Protein AF-A0A7K2NQU5-F1 (afdb_monomer_lite)

Sequence (223 aa):
MTSTLVKEASPPAAPGPAPLRRPRRRRAAVALLFVLPALLLLGALVVYPVLFSVGRSFFDASGTRFVGGENYTEMFRDPATLKAVRNTAIWVVVAPTLLTGLGLILAVLVEKVRWATAFKLLLFMPMAVSFLAAGIVFRLAYDHDPDKGVLNAAVTGVHDAFAGTSSYPGARARDGQEGGLVKGADGSYRTGAGVSAGDTVALGLVGVAPDDLPSGTESAYGA

Foldseek 3Di:
DDDDDDDDDDPPDDDDDDPPPDPPVVVVVVVCVVCVVVVVCCCVVPVVVVVVVVVQQQAPPVSPHRNGCVSVVVCVVDPVSVVVVVVVVCCVPVVCVVVVVVVVVVLVVLVPDPPSVVVVCVVCVCVPPDPVNVVVVCCQCCPPPLVRNVVVVVVVVVVCVPDPDDLFPPKDFPADDVQAWHQDPVRDTDGPDDDDPPDDGDHGDIDGDPVSDDPPDDDPDDD

pLDDT: mean 81.55, std 12.78, range [40.91, 97.69]

Structure (mmCIF, N/CA/C/O backbone):
data_AF-A0A7K2NQU5-F1
#
_entry.id   AF-A0A7K2NQU5-F1
#
loop_
_atom_site.group_PDB
_atom_site.id
_atom_site.type_symbol
_atom_site.label_atom_id
_atom_site.label_alt_id
_atom_site.label_comp_id
_atom_site.label_asym_id
_atom_site.label_entity_id
_atom_site.label_seq_id
_atom_site.pdbx_PDB_ins_code
_atom_site.Cartn_x
_atom_site.Cartn_y
_atom_site.Cartn_z
_atom_site.occupancy
_atom_site.B_iso_or_equiv
_atom_site.auth_seq_id
_atom_site.auth_comp_id
_atom_site.auth_asym_id
_atom_site.auth_atom_id
_atom_site.pdbx_PDB_model_num
ATOM 1 N N . MET A 1 1 ? -16.802 -36.956 79.681 1.00 44.28 1 MET A N 1
ATOM 2 C CA . MET A 1 1 ? -17.952 -36.076 79.386 1.00 44.28 1 MET A CA 1
ATOM 3 C C . MET A 1 1 ? -17.615 -35.307 78.120 1.00 44.28 1 MET A C 1
ATOM 5 O O . MET A 1 1 ? -16.845 -34.361 78.184 1.00 44.28 1 MET A O 1
ATOM 9 N N . THR A 1 2 ? -18.083 -35.784 76.967 1.00 40.91 2 THR A N 1
ATOM 10 C CA . THR A 1 2 ? -17.716 -35.244 75.649 1.00 40.91 2 THR A CA 1
ATOM 11 C C . THR A 1 2 ? -18.945 -34.548 75.080 1.00 40.91 2 THR A C 1
ATOM 13 O O . THR A 1 2 ? -19.922 -35.205 74.738 1.00 40.91 2 THR A O 1
ATOM 16 N N . SER A 1 3 ? -18.920 -33.215 75.077 1.00 48.81 3 SER A N 1
ATOM 17 C CA . SER A 1 3 ? -20.000 -32.367 74.572 1.00 48.81 3 SER A CA 1
ATOM 18 C C . SER A 1 3 ? -19.979 -32.370 73.044 1.00 48.81 3 SER A C 1
ATOM 20 O O . SER A 1 3 ? -19.070 -31.820 72.422 1.00 48.81 3 SER A O 1
ATOM 22 N N . THR A 1 4 ? -20.953 -33.032 72.429 1.00 54.75 4 THR A N 1
ATOM 23 C CA . THR A 1 4 ? -21.222 -32.940 70.993 1.00 54.75 4 THR A CA 1
ATOM 24 C C . THR A 1 4 ? -21.996 -31.655 70.720 1.00 54.75 4 THR A C 1
ATOM 26 O O . THR A 1 4 ? -23.195 -31.581 70.985 1.00 54.75 4 THR A O 1
ATOM 29 N N . LEU A 1 5 ? -21.316 -30.638 70.188 1.00 59.06 5 LEU A N 1
ATOM 30 C CA . LEU A 1 5 ? -21.963 -29.445 69.646 1.00 59.06 5 LEU A CA 1
ATOM 31 C C . LEU A 1 5 ? -22.715 -29.821 68.364 1.00 59.06 5 LEU A C 1
ATOM 33 O O . LEU A 1 5 ? -22.115 -30.123 67.331 1.00 59.06 5 LEU A O 1
ATOM 37 N N . VAL A 1 6 ? -24.043 -29.809 68.451 1.00 60.00 6 VAL A N 1
ATOM 38 C CA . VAL A 1 6 ? -24.944 -29.890 67.303 1.00 60.00 6 VAL A CA 1
ATOM 39 C C . VAL A 1 6 ? -24.764 -28.616 66.481 1.00 60.00 6 VAL A C 1
ATOM 41 O O . VAL A 1 6 ? -25.051 -27.512 66.936 1.00 60.00 6 VAL A O 1
ATOM 44 N N . LYS A 1 7 ? -24.247 -28.774 65.263 1.00 60.56 7 LYS A N 1
ATOM 45 C CA . LYS A 1 7 ? -24.176 -27.721 64.251 1.00 60.56 7 LYS A CA 1
ATOM 46 C C . LYS A 1 7 ? -25.591 -27.471 63.734 1.00 60.56 7 LYS A C 1
ATOM 48 O O . LYS A 1 7 ? -26.065 -28.204 62.869 1.00 60.56 7 LYS A O 1
ATOM 53 N N . GLU A 1 8 ? -26.265 -26.468 64.288 1.00 62.41 8 GLU A N 1
ATOM 54 C CA . GLU A 1 8 ? -27.536 -25.978 63.757 1.00 62.41 8 GLU A CA 1
ATOM 55 C C . GLU A 1 8 ? -27.354 -25.560 62.293 1.00 62.41 8 GLU A C 1
ATOM 57 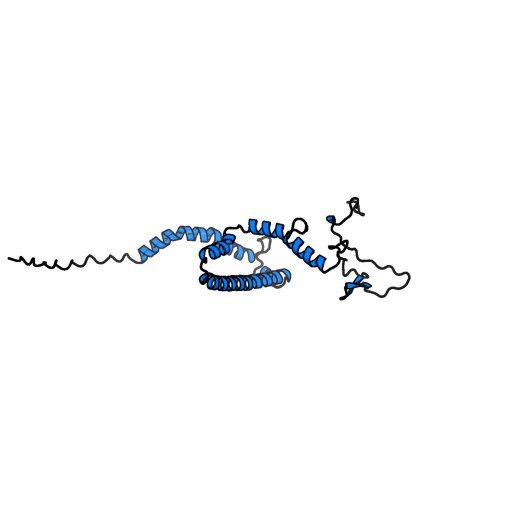O O . GLU A 1 8 ? -26.501 -24.736 61.948 1.00 62.41 8 GLU A O 1
ATOM 62 N N . ALA A 1 9 ? -28.134 -26.181 61.412 1.00 63.47 9 ALA A N 1
ATOM 63 C CA . ALA A 1 9 ? -28.203 -25.808 60.013 1.00 63.47 9 ALA A CA 1
ATOM 64 C C . ALA A 1 9 ? -28.903 -24.448 59.906 1.00 63.47 9 ALA A C 1
ATOM 66 O O . ALA A 1 9 ? -30.070 -24.310 60.272 1.00 63.47 9 ALA A O 1
ATOM 67 N N . SER A 1 10 ? -28.186 -23.439 59.412 1.00 67.00 10 SER A N 1
ATOM 68 C CA . SER A 1 10 ? -28.768 -22.131 59.120 1.00 67.00 10 SER A CA 1
ATOM 69 C C . SER A 1 10 ? -29.922 -22.272 58.113 1.00 67.00 10 SER A C 1
ATOM 71 O O . SER A 1 10 ? -29.801 -23.053 57.163 1.00 67.00 10 SER A O 1
ATOM 73 N N . PRO A 1 11 ? -31.034 -21.534 58.287 1.00 69.12 11 PRO A N 1
ATOM 74 C CA . PRO A 1 11 ? -32.170 -21.601 57.376 1.00 69.12 11 PRO A CA 1
ATOM 75 C C . PRO A 1 11 ? -31.761 -21.182 55.952 1.00 69.12 11 PRO A C 1
ATOM 77 O O . PRO A 1 11 ? -30.880 -20.330 55.793 1.00 69.12 11 PRO A O 1
ATOM 80 N N . PRO A 1 12 ? -32.378 -21.763 54.906 1.00 68.19 12 PRO A N 1
ATOM 81 C CA . PRO A 1 12 ? -32.061 -21.427 53.524 1.00 68.19 12 PRO A CA 1
ATOM 82 C C . PRO A 1 12 ? -32.304 -19.935 53.288 1.00 68.19 12 PRO A C 1
ATOM 84 O O . PRO A 1 12 ? -33.392 -19.418 53.549 1.00 68.19 12 PRO A O 1
ATOM 87 N N . ALA A 1 13 ? -31.268 -19.240 52.815 1.00 70.88 13 ALA A N 1
ATOM 88 C CA . ALA A 1 13 ? -31.343 -17.830 52.467 1.00 70.88 13 ALA A CA 1
ATOM 89 C C . ALA A 1 13 ? -32.500 -17.599 51.483 1.00 70.88 13 ALA A C 1
ATOM 91 O O . ALA A 1 13 ? -32.593 -18.271 50.453 1.00 70.88 13 ALA A O 1
ATOM 92 N N . ALA A 1 14 ? -33.385 -16.657 51.818 1.00 71.62 14 ALA A N 1
ATOM 93 C CA . ALA A 1 14 ? -34.500 -16.280 50.963 1.00 71.62 14 ALA A CA 1
ATOM 94 C C . ALA A 1 14 ? -33.986 -15.888 49.562 1.00 71.62 14 ALA A C 1
ATOM 96 O O . ALA A 1 14 ? -32.950 -15.220 49.460 1.00 71.62 14 ALA A O 1
ATOM 97 N N . PRO A 1 15 ? -34.679 -16.281 48.478 1.00 70.19 15 PRO A N 1
ATOM 98 C CA . PRO A 1 15 ? -34.265 -15.930 47.128 1.00 70.19 15 PRO A CA 1
ATOM 99 C C . PRO A 1 15 ? -34.218 -14.404 46.994 1.00 70.19 15 PRO A C 1
ATOM 101 O O . PRO A 1 15 ? -35.227 -13.719 47.165 1.00 70.19 15 PRO A O 1
ATOM 104 N N . GLY A 1 16 ? -33.025 -13.870 46.720 1.00 76.94 16 GLY A N 1
ATOM 105 C CA . GLY A 1 16 ? -32.829 -12.441 46.495 1.00 76.94 16 GLY A CA 1
ATOM 106 C C . GLY A 1 16 ? -33.688 -11.936 45.325 1.00 76.94 16 GLY A C 1
ATOM 107 O O . GLY A 1 16 ? -34.009 -12.710 44.417 1.00 76.94 16 GLY A O 1
ATOM 108 N N . PRO A 1 17 ? -34.077 -10.648 45.320 1.00 71.12 17 PRO A N 1
ATOM 109 C CA . PRO A 1 17 ? -34.940 -10.096 44.283 1.00 71.12 17 PRO A CA 1
ATOM 110 C C . PRO A 1 17 ? -34.323 -10.304 42.895 1.00 71.12 17 PRO A C 1
ATOM 112 O O . PRO A 1 17 ? -33.169 -9.947 42.647 1.00 71.12 17 PRO A O 1
ATOM 115 N N . ALA A 1 18 ? -35.102 -10.895 41.985 1.00 69.62 18 ALA A N 1
ATOM 116 C CA . ALA A 1 18 ? -34.676 -11.155 40.616 1.00 69.62 18 ALA A CA 1
ATOM 117 C C . ALA A 1 18 ? -34.225 -9.845 39.932 1.00 69.62 18 ALA A C 1
ATOM 119 O O . ALA A 1 18 ? -34.902 -8.820 40.063 1.00 69.62 18 ALA A O 1
ATOM 120 N N . PRO A 1 19 ? -33.106 -9.842 39.182 1.00 68.62 19 PRO A N 1
ATOM 121 C CA . PRO A 1 19 ? -32.580 -8.625 38.582 1.00 68.62 19 PRO A CA 1
ATOM 122 C C . PRO A 1 19 ? -33.599 -8.036 37.603 1.00 68.62 19 PRO A C 1
ATOM 124 O O . PRO A 1 19 ? -33.969 -8.665 36.608 1.00 68.62 19 PRO A O 1
ATOM 127 N N . LEU A 1 20 ? -34.034 -6.802 37.874 1.00 69.88 20 LEU A N 1
ATOM 128 C CA . LEU A 1 20 ? -34.955 -6.054 37.022 1.00 69.88 20 LEU A CA 1
ATOM 129 C C . LEU A 1 20 ? -34.375 -5.957 35.602 1.00 69.88 20 LEU A C 1
ATOM 131 O O . LEU A 1 20 ? -33.401 -5.241 35.337 1.00 69.88 20 LEU A O 1
ATOM 135 N N . ARG A 1 21 ? -34.976 -6.698 34.665 1.00 66.56 21 ARG A N 1
ATOM 136 C CA . ARG A 1 21 ? -34.642 -6.658 33.238 1.00 66.56 21 ARG A CA 1
ATOM 137 C C . ARG A 1 21 ? -34.929 -5.256 32.700 1.00 66.56 21 ARG A C 1
ATOM 139 O O . ARG A 1 21 ? -36.050 -4.944 32.315 1.00 66.56 21 ARG A O 1
ATOM 146 N N . ARG A 1 22 ? -33.904 -4.395 32.662 1.00 65.25 22 ARG A N 1
ATOM 147 C CA . ARG A 1 22 ? -33.992 -3.079 32.002 1.00 65.25 22 ARG A CA 1
ATOM 148 C C . ARG A 1 22 ? -34.504 -3.264 30.563 1.00 65.25 22 ARG A C 1
ATOM 150 O O . ARG A 1 22 ? -33.990 -4.144 29.866 1.00 65.25 22 ARG A O 1
ATOM 157 N N . PRO A 1 23 ? -35.455 -2.436 30.093 1.00 73.56 23 PRO A N 1
ATOM 158 C CA . PRO A 1 23 ? -36.044 -2.596 28.771 1.00 73.56 23 PRO A CA 1
ATOM 159 C C . PRO A 1 23 ? -34.955 -2.514 27.698 1.00 73.56 23 PRO A C 1
ATOM 161 O O . PRO A 1 23 ? -34.127 -1.600 27.693 1.00 73.56 23 PRO A O 1
ATOM 164 N N . ARG A 1 24 ? -34.955 -3.490 26.784 1.00 75.56 24 ARG A N 1
ATOM 165 C CA . ARG A 1 24 ? -33.933 -3.702 25.739 1.00 75.56 24 ARG A CA 1
ATOM 166 C C . ARG A 1 24 ? -33.672 -2.434 24.901 1.00 75.56 24 ARG A C 1
ATOM 168 O O . ARG A 1 24 ? -32.529 -2.167 24.543 1.00 75.56 24 ARG A O 1
ATOM 175 N N . ARG A 1 25 ? -34.700 -1.591 24.710 1.00 77.69 25 ARG A N 1
ATOM 176 C CA . ARG A 1 25 ? -34.621 -0.269 24.054 1.00 77.69 25 ARG A CA 1
ATOM 177 C C . ARG A 1 25 ? -33.724 0.741 24.779 1.00 77.69 25 ARG A C 1
ATOM 179 O O . ARG A 1 25 ? -32.967 1.441 24.120 1.00 77.69 25 ARG A O 1
ATOM 186 N N . ARG A 1 26 ? -33.747 0.796 26.117 1.00 80.44 26 ARG A N 1
ATOM 187 C CA . ARG A 1 26 ? -32.909 1.734 26.889 1.00 80.44 26 ARG A CA 1
ATOM 188 C C . ARG A 1 26 ? -31.430 1.354 26.816 1.00 80.44 26 ARG A C 1
ATOM 190 O O . ARG A 1 26 ? -30.580 2.231 26.776 1.00 80.44 26 ARG A O 1
ATOM 197 N N . ARG A 1 27 ? -31.120 0.052 26.754 1.00 82.62 27 ARG A N 1
ATOM 198 C CA . ARG A 1 27 ? -29.744 -0.430 26.533 1.00 82.62 27 ARG A CA 1
ATOM 199 C C . ARG A 1 27 ? -29.241 -0.085 25.129 1.00 82.62 27 ARG A C 1
ATOM 201 O O . ARG A 1 27 ? -28.121 0.389 25.009 1.00 82.62 27 ARG A O 1
ATOM 208 N N . ALA A 1 28 ? -30.074 -0.265 24.102 1.00 84.75 28 ALA A N 1
ATOM 209 C CA . ALA A 1 28 ? -29.725 0.092 22.726 1.00 84.75 28 ALA A CA 1
ATOM 210 C C . ALA A 1 28 ? -29.519 1.606 22.544 1.00 84.75 28 ALA A C 1
ATOM 212 O O . ALA A 1 28 ? -28.546 2.008 21.922 1.00 84.75 28 ALA A O 1
ATOM 213 N N . ALA A 1 29 ? -30.377 2.442 23.136 1.00 88.50 29 ALA A N 1
ATOM 214 C CA . ALA A 1 29 ? -30.240 3.899 23.069 1.00 88.50 29 ALA A CA 1
ATOM 215 C C . ALA A 1 29 ? -28.956 4.402 23.749 1.00 88.50 29 ALA A C 1
ATOM 217 O O . ALA A 1 29 ? -28.269 5.259 23.205 1.00 88.50 29 ALA A O 1
ATOM 218 N N . VAL A 1 30 ? -28.599 3.838 24.910 1.00 89.38 30 VAL A N 1
ATOM 219 C CA . VAL A 1 30 ? -27.333 4.166 25.582 1.00 89.38 30 VAL A CA 1
ATOM 220 C C . VAL A 1 30 ? -26.143 3.691 24.746 1.00 89.38 30 VAL A C 1
ATOM 222 O O . VAL A 1 30 ? -25.239 4.477 24.509 1.00 89.38 30 VAL A O 1
ATOM 225 N N . ALA A 1 31 ? -26.155 2.458 24.230 1.00 89.50 31 ALA A N 1
ATOM 226 C CA . ALA A 1 31 ? -25.086 1.971 23.354 1.00 89.50 31 ALA A CA 1
ATOM 227 C C . ALA A 1 31 ? -24.917 2.853 22.105 1.00 89.50 31 ALA A C 1
ATOM 229 O O . ALA A 1 31 ? -23.795 3.204 21.750 1.00 89.50 31 ALA A O 1
ATOM 230 N N . LEU A 1 32 ? -26.026 3.269 21.485 1.00 90.81 32 LEU A N 1
ATOM 231 C CA . LEU A 1 32 ? -25.996 4.166 20.337 1.00 90.81 32 LEU A CA 1
ATOM 232 C C . LEU A 1 32 ? -25.400 5.524 20.708 1.00 90.81 32 LEU A C 1
ATOM 234 O O . LEU A 1 32 ? -24.569 6.011 19.962 1.00 90.81 32 LEU A O 1
ATOM 238 N N . LEU A 1 33 ? -25.745 6.100 21.864 1.00 94.94 33 LEU A N 1
ATOM 239 C CA . LEU A 1 33 ? -25.182 7.374 22.324 1.00 94.94 33 LEU A CA 1
ATOM 240 C C . LEU A 1 33 ? -23.653 7.318 22.493 1.00 94.94 33 LEU A C 1
ATOM 242 O O . LEU A 1 33 ? -22.972 8.281 22.160 1.00 94.94 33 LEU A O 1
ATOM 246 N N . PHE A 1 34 ? -23.111 6.192 22.968 1.00 94.12 34 PHE A N 1
ATOM 247 C CA . PHE A 1 34 ? -21.661 5.995 23.103 1.00 94.12 34 PHE A CA 1
ATOM 248 C C . PHE A 1 34 ? -20.956 5.754 21.759 1.00 94.12 34 PHE A C 1
ATOM 250 O O . PHE A 1 34 ? -19.806 6.147 21.593 1.00 94.12 34 PHE A O 1
ATOM 257 N N . VAL A 1 35 ? -21.632 5.121 20.797 1.00 95.69 35 VAL A N 1
ATOM 258 C CA . VAL A 1 35 ? -21.080 4.831 19.462 1.00 95.69 35 VAL A CA 1
ATOM 259 C C . VAL A 1 35 ? -21.278 6.005 18.490 1.00 95.69 35 VAL A C 1
ATOM 261 O O . VAL A 1 35 ? -20.528 6.144 17.524 1.00 95.69 35 VAL A O 1
ATOM 264 N N . LEU A 1 36 ? -22.245 6.889 18.757 1.00 96.00 36 LEU A N 1
ATOM 265 C CA . LEU A 1 36 ? -22.615 8.013 17.897 1.00 96.00 36 LEU A CA 1
ATOM 266 C C . LEU A 1 36 ? -21.425 8.919 17.535 1.00 96.00 36 LEU A C 1
ATOM 268 O O . LEU A 1 36 ? -21.280 9.195 16.348 1.00 96.00 36 LEU A O 1
ATOM 272 N N . PRO A 1 37 ? -20.535 9.345 18.460 1.00 95.69 37 PRO A N 1
ATOM 273 C CA . PRO A 1 37 ? -19.404 10.204 18.101 1.00 95.69 37 PRO A CA 1
ATOM 274 C C . PRO A 1 37 ? -18.443 9.524 17.120 1.00 95.69 37 PRO A C 1
ATOM 276 O O . PRO A 1 37 ? -17.983 10.150 16.169 1.00 95.69 37 PRO A O 1
ATOM 279 N N . ALA A 1 38 ? -18.190 8.225 17.306 1.00 96.19 38 ALA A N 1
ATOM 280 C CA . ALA A 1 38 ? -17.353 7.446 16.399 1.00 96.19 38 ALA A CA 1
ATOM 281 C C . ALA A 1 38 ? -18.006 7.297 15.016 1.00 96.19 38 ALA A C 1
ATOM 283 O O . ALA A 1 38 ? -17.328 7.448 14.003 1.00 96.19 38 ALA A O 1
ATOM 284 N N . LEU A 1 39 ? -19.323 7.062 14.959 1.00 96.44 39 LEU A N 1
ATOM 285 C CA . LEU A 1 39 ? -20.064 6.993 13.694 1.00 96.44 39 LEU A CA 1
ATOM 286 C C . LEU A 1 39 ? -20.133 8.337 12.977 1.00 96.44 39 LEU A C 1
ATOM 288 O O . LEU A 1 39 ? -20.049 8.363 11.754 1.00 96.44 39 LEU A O 1
ATOM 292 N N . LEU A 1 40 ? -20.268 9.443 13.709 1.00 97.44 40 LEU A N 1
ATOM 293 C CA . LEU A 1 40 ? -20.241 10.783 13.129 1.00 97.44 40 LEU A CA 1
ATOM 294 C C . LEU A 1 40 ? -18.872 11.082 12.519 1.00 97.44 40 LEU A C 1
ATOM 296 O O . LEU A 1 40 ? -18.808 11.537 11.381 1.00 97.44 40 LEU A O 1
ATOM 300 N N . LEU A 1 41 ? -17.785 10.766 13.231 1.00 97.44 41 LEU A N 1
ATOM 301 C CA . LEU A 1 41 ? -16.428 10.925 12.706 1.00 97.44 41 LEU A CA 1
ATOM 302 C C . LEU A 1 41 ? -16.177 10.022 11.495 1.00 97.44 41 LEU A C 1
ATOM 304 O O . LEU A 1 41 ? -15.694 10.507 10.478 1.00 97.44 41 LEU A O 1
ATOM 308 N N . LEU A 1 42 ? -16.553 8.742 11.556 1.00 97.38 42 LEU A N 1
ATOM 309 C CA . LEU A 1 42 ? -16.450 7.818 10.420 1.00 97.38 42 LEU A CA 1
ATOM 310 C C . LEU A 1 42 ? -17.279 8.308 9.222 1.00 97.38 42 LEU A C 1
ATOM 312 O O . LEU A 1 42 ? -16.817 8.289 8.082 1.00 97.38 42 LEU A O 1
ATOM 316 N N . GLY A 1 43 ? -18.498 8.775 9.488 1.00 97.12 43 GLY A N 1
ATOM 317 C CA . GLY A 1 43 ? -19.402 9.336 8.496 1.00 97.12 43 GLY A CA 1
ATOM 318 C C . GLY A 1 43 ? -18.799 10.551 7.797 1.00 97.12 43 GLY A C 1
ATOM 319 O O . GLY A 1 43 ? -18.766 10.598 6.573 1.00 97.12 43 GLY A O 1
ATOM 320 N N . ALA A 1 44 ? -18.273 11.506 8.563 1.00 97.12 44 ALA A N 1
ATOM 321 C CA . ALA A 1 44 ? -17.722 12.750 8.036 1.00 97.12 44 ALA A CA 1
ATOM 322 C C . ALA A 1 44 ? -16.346 12.577 7.367 1.00 97.12 44 ALA A C 1
ATOM 324 O O . ALA A 1 44 ? -16.085 13.203 6.344 1.00 97.12 44 ALA A O 1
ATOM 325 N N . LEU A 1 45 ? -15.466 11.739 7.923 1.00 97.25 45 LEU A N 1
ATOM 326 C CA . LEU A 1 45 ? -14.071 11.617 7.476 1.00 97.25 45 LEU A CA 1
ATOM 327 C C . LEU A 1 45 ? -13.842 10.501 6.455 1.00 97.25 45 LEU A C 1
ATOM 329 O O . LEU A 1 45 ? -12.851 10.549 5.734 1.00 97.25 45 LEU A O 1
ATOM 333 N N . VAL A 1 46 ? -14.719 9.496 6.391 1.00 97.06 46 VAL A N 1
ATOM 334 C CA . VAL A 1 46 ? -14.556 8.347 5.484 1.00 97.06 46 VAL A CA 1
ATOM 335 C C . VAL A 1 46 ? -15.730 8.241 4.525 1.00 97.06 46 VAL A C 1
ATOM 337 O O . VAL A 1 46 ? -15.541 8.276 3.313 1.00 97.06 46 VAL A O 1
ATOM 340 N N . VAL A 1 47 ? -16.956 8.144 5.041 1.00 97.44 47 VAL A N 1
ATOM 341 C CA . VAL A 1 47 ? -18.125 7.881 4.187 1.00 97.44 47 VAL A CA 1
ATOM 342 C C . VAL A 1 47 ? -18.423 9.073 3.278 1.00 97.44 47 VAL A C 1
ATOM 344 O O . VAL A 1 47 ? -18.610 8.890 2.079 1.00 97.44 47 VAL A O 1
ATOM 347 N N . TYR A 1 48 ? -18.414 10.293 3.816 1.00 97.62 48 TYR A N 1
ATOM 348 C CA . TYR A 1 48 ? -18.650 11.515 3.051 1.00 97.62 48 TYR A CA 1
ATOM 349 C C . TYR A 1 48 ? -17.666 11.693 1.882 1.00 97.62 48 TYR A C 1
ATOM 351 O O . TYR A 1 48 ? -18.148 11.804 0.755 1.00 97.62 48 TYR A O 1
ATOM 359 N N . PRO A 1 49 ? -16.326 11.671 2.064 1.00 97.50 49 PRO A N 1
ATOM 360 C CA . PRO A 1 49 ? -15.409 11.838 0.937 1.00 97.50 49 PRO A CA 1
ATOM 361 C C . PRO A 1 49 ? -15.492 10.692 -0.076 1.00 97.50 49 PRO A C 1
ATOM 363 O O . PRO A 1 49 ? -15.310 10.939 -1.267 1.00 97.50 49 PRO A O 1
ATOM 366 N N . VAL A 1 50 ? -15.817 9.465 0.347 1.00 97.69 50 VAL A N 1
ATOM 367 C CA . VAL A 1 50 ? -16.056 8.345 -0.579 1.00 97.69 50 VAL A CA 1
ATOM 368 C C . VAL A 1 50 ? -17.288 8.611 -1.438 1.00 97.69 50 VAL A C 1
ATOM 370 O O . VAL A 1 50 ? -17.197 8.557 -2.661 1.00 97.69 50 VAL A O 1
ATOM 373 N N . LEU A 1 51 ? -18.425 8.950 -0.825 1.00 96.94 51 LEU A N 1
ATOM 374 C CA . LEU A 1 51 ? -19.656 9.256 -1.556 1.00 96.94 51 LEU A CA 1
ATOM 375 C C . LEU A 1 51 ? -19.487 10.481 -2.458 1.00 96.94 51 LEU A C 1
ATOM 377 O O . LEU A 1 51 ? -19.948 10.471 -3.596 1.00 96.94 51 LEU A O 1
ATOM 381 N N . PHE A 1 52 ? -18.782 11.506 -1.980 1.00 95.44 52 PHE A N 1
ATOM 382 C CA . PHE A 1 52 ? -18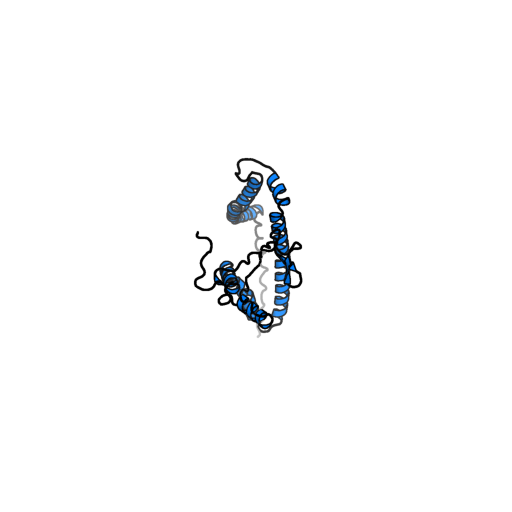.443 12.680 -2.773 1.00 95.44 52 PHE A CA 1
ATOM 383 C C . PHE A 1 52 ? -17.564 12.318 -3.976 1.00 95.44 52 PHE A C 1
ATOM 385 O O . PHE A 1 52 ? -17.837 12.773 -5.082 1.00 95.44 52 PHE A O 1
ATOM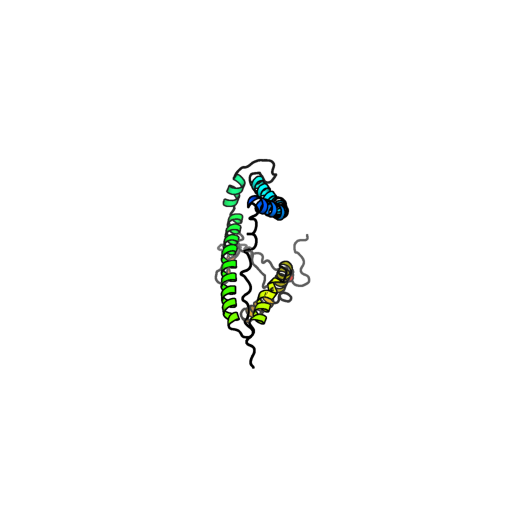 392 N N . SER A 1 53 ? -16.554 11.462 -3.791 1.00 95.12 53 SER A N 1
ATOM 393 C CA . SER A 1 53 ? -15.673 11.004 -4.874 1.00 9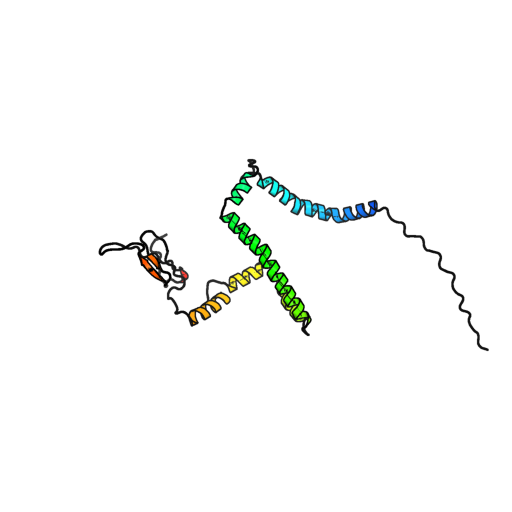5.12 53 SER A CA 1
ATOM 394 C C . SER A 1 53 ? -16.423 10.158 -5.904 1.00 95.12 53 SER A C 1
ATOM 396 O O . SER A 1 53 ? -16.227 10.346 -7.101 1.00 95.12 53 SER A O 1
ATOM 398 N N . VAL A 1 54 ? -17.325 9.279 -5.453 1.00 94.69 54 VAL A N 1
ATOM 399 C CA . VAL A 1 54 ? -18.218 8.505 -6.332 1.00 94.69 54 VAL A CA 1
ATOM 400 C C . VAL A 1 54 ? -19.186 9.425 -7.071 1.00 94.69 54 VAL A C 1
ATOM 402 O O . VAL A 1 54 ? -19.425 9.233 -8.250 1.00 94.69 54 VAL A O 1
ATOM 405 N N . GLY A 1 55 ? -19.722 10.462 -6.425 1.00 93.69 55 GLY A N 1
ATOM 406 C CA . GLY A 1 55 ? -20.519 11.476 -7.115 1.00 93.69 55 GLY A CA 1
ATOM 407 C C . GLY A 1 55 ? -19.697 12.221 -8.171 1.00 93.69 55 GLY A C 1
ATOM 408 O O . GLY A 1 55 ? -20.138 12.369 -9.308 1.00 93.69 55 GLY A O 1
ATOM 409 N N . ARG A 1 56 ? -18.473 12.642 -7.820 1.00 93.88 56 ARG A N 1
ATOM 410 C CA . ARG A 1 56 ? -17.552 13.371 -8.704 1.00 93.88 56 ARG A CA 1
ATOM 411 C C . ARG A 1 56 ? -17.064 12.558 -9.893 1.00 93.88 56 ARG A C 1
ATOM 413 O O . ARG A 1 56 ? -16.778 13.182 -10.911 1.00 93.88 56 ARG A O 1
ATOM 420 N N . SER A 1 57 ? -16.983 11.230 -9.797 1.00 93.19 57 SER A N 1
ATOM 421 C CA . SER A 1 57 ? -16.528 10.371 -10.899 1.00 93.19 57 SER A CA 1
ATOM 422 C C . SER A 1 57 ? -17.503 10.322 -12.078 1.00 93.19 57 SER A C 1
ATOM 424 O O . SER A 1 57 ? -17.091 9.950 -13.174 1.00 93.19 57 SER A O 1
ATOM 426 N N . PHE A 1 58 ? -18.762 10.735 -11.893 1.00 95.12 58 PHE A N 1
ATOM 427 C CA . PHE A 1 58 ? -19.733 10.891 -12.984 1.00 95.12 58 PHE A CA 1
ATOM 428 C C . PHE A 1 58 ? -19.648 12.248 -13.697 1.00 95.12 58 PHE A C 1
ATOM 430 O O . PHE A 1 58 ? -20.400 12.504 -14.640 1.00 95.12 58 PHE A O 1
ATOM 437 N N . PHE A 1 59 ? -18.767 13.139 -13.245 1.00 94.38 59 PHE A N 1
ATOM 438 C CA . PHE A 1 59 ? -18.514 14.430 -13.875 1.00 94.38 59 PHE A CA 1
ATOM 439 C C . PHE A 1 59 ? -17.175 14.413 -14.610 1.00 94.38 59 PHE A C 1
ATOM 441 O O . PHE A 1 59 ? -16.318 13.565 -14.366 1.00 94.38 59 PHE A O 1
ATOM 448 N N . ASP A 1 60 ? -16.993 15.355 -15.525 1.00 91.75 60 ASP A N 1
ATOM 449 C CA . ASP A 1 60 ? -15.729 15.565 -16.215 1.00 91.75 60 ASP A CA 1
ATOM 450 C C . ASP A 1 60 ? -14.594 15.974 -15.248 1.00 91.75 60 ASP A C 1
ATOM 452 O O . ASP A 1 60 ? -14.799 16.222 -14.050 1.00 91.75 60 ASP A O 1
ATOM 456 N N . ALA A 1 61 ? -13.370 16.066 -15.778 1.00 88.06 61 ALA A N 1
ATOM 457 C CA . ALA A 1 61 ? -12.192 16.459 -15.001 1.00 88.06 61 ALA A CA 1
ATOM 458 C C . ALA A 1 61 ? -12.395 17.806 -14.280 1.00 88.06 61 ALA A C 1
ATOM 460 O O . ALA A 1 61 ? -12.015 17.948 -13.116 1.00 88.06 61 ALA A O 1
ATOM 461 N N . SER A 1 62 ? -13.076 18.760 -14.932 1.00 89.19 62 SER A N 1
ATOM 462 C CA . SER A 1 62 ? -13.395 20.069 -14.351 1.00 89.19 62 SER A CA 1
ATOM 463 C C . SER A 1 62 ? -14.471 20.012 -13.255 1.00 89.19 62 SER A C 1
ATOM 465 O O . SER A 1 62 ? -14.523 20.888 -12.396 1.00 89.19 62 SER A O 1
ATOM 467 N N . GLY A 1 63 ? -15.305 18.969 -13.238 1.00 86.88 63 GLY A N 1
ATOM 468 C CA . GLY A 1 63 ? -16.421 18.813 -12.306 1.00 86.88 63 GLY A CA 1
ATOM 469 C C . GLY A 1 63 ? -17.649 19.647 -12.635 1.00 86.88 63 GLY A C 1
ATOM 470 O O . GLY A 1 63 ? -18.534 19.766 -11.793 1.00 86.88 63 GLY A O 1
ATOM 471 N N . THR A 1 64 ? -17.710 20.218 -13.836 1.00 89.25 64 THR A N 1
ATOM 472 C CA . THR A 1 64 ? -18.794 21.116 -14.253 1.00 89.25 64 THR A CA 1
ATOM 473 C C . THR A 1 64 ? -19.802 20.415 -15.154 1.00 89.25 64 THR A C 1
ATOM 475 O O . THR A 1 64 ? -20.988 20.745 -15.119 1.00 89.25 64 THR A O 1
ATOM 478 N N . ARG A 1 65 ? -19.364 19.409 -15.924 1.00 90.94 65 ARG A N 1
ATOM 479 C CA . ARG A 1 65 ? -20.222 18.668 -16.853 1.00 90.94 65 ARG A CA 1
ATOM 480 C C . ARG A 1 65 ? -20.469 17.259 -16.342 1.00 90.94 65 ARG A C 1
ATOM 482 O O . ARG A 1 65 ? -19.525 16.514 -16.102 1.00 90.94 65 ARG A O 1
ATOM 489 N N . PHE A 1 66 ? -21.736 16.867 -16.227 1.00 93.62 66 PHE A N 1
ATOM 490 C CA . PHE A 1 66 ? -22.101 15.476 -15.971 1.00 93.62 66 PHE A CA 1
ATOM 491 C C . PHE A 1 66 ? -21.858 14.644 -17.239 1.00 93.62 66 PHE A C 1
ATOM 493 O O . PHE A 1 66 ? -22.457 14.913 -18.279 1.00 93.62 66 PHE A O 1
ATOM 500 N N . VAL A 1 67 ? -20.965 13.658 -17.157 1.00 93.44 67 VAL A N 1
ATOM 501 C CA . VAL A 1 67 ? -20.588 12.750 -18.260 1.00 93.44 67 VAL A CA 1
ATOM 502 C C . VAL A 1 67 ? -21.107 11.325 -18.041 1.00 93.44 67 VAL A C 1
ATOM 504 O O . VAL A 1 67 ? -20.872 10.429 -18.850 1.00 93.44 67 VAL A O 1
ATOM 507 N N . GLY A 1 68 ? -21.830 11.091 -16.943 1.00 92.25 68 GLY A N 1
ATOM 508 C CA . GLY A 1 68 ? -22.355 9.775 -16.603 1.00 92.25 68 GLY A CA 1
ATOM 509 C C . GLY A 1 68 ? -21.229 8.745 -16.487 1.00 92.25 68 GLY A C 1
ATOM 510 O O . GLY A 1 68 ? -20.286 8.928 -15.725 1.00 92.25 68 GLY A O 1
ATOM 511 N N . GLY A 1 69 ? -21.336 7.642 -17.230 1.00 91.31 69 GLY A N 1
ATOM 512 C CA . GLY A 1 69 ? -20.389 6.523 -17.168 1.00 91.31 69 GLY A CA 1
ATOM 513 C C . GLY A 1 69 ? -19.153 6.640 -18.068 1.00 91.31 69 GLY A C 1
ATOM 514 O O . GLY A 1 69 ? -18.358 5.703 -18.106 1.00 91.31 69 GLY A O 1
ATOM 515 N N . GLU A 1 70 ? -18.987 7.739 -18.808 1.00 92.06 70 GLU A N 1
ATOM 516 C CA . GLU A 1 70 ? -17.961 7.860 -19.856 1.00 92.06 70 GLU A CA 1
ATOM 517 C C . GLU A 1 70 ? -16.534 7.656 -19.315 1.00 92.06 70 GLU A C 1
ATOM 519 O O . GLU A 1 70 ? -15.772 6.861 -19.870 1.00 92.06 70 GLU A O 1
ATOM 524 N N . ASN A 1 71 ? -16.220 8.240 -18.151 1.00 92.81 71 ASN A N 1
ATOM 525 C CA . ASN A 1 71 ? -14.933 8.064 -17.463 1.00 92.81 71 ASN A CA 1
ATOM 526 C C . ASN A 1 71 ? -14.597 6.588 -17.187 1.00 92.81 71 ASN A C 1
ATOM 528 O O . ASN A 1 71 ? -13.447 6.170 -17.307 1.00 92.81 71 ASN A O 1
ATOM 532 N N . TYR A 1 72 ? -15.602 5.779 -16.842 1.00 92.12 72 TYR A N 1
ATOM 533 C CA . TYR A 1 72 ? -15.404 4.352 -16.604 1.00 92.12 72 TYR A CA 1
ATOM 534 C C . TYR A 1 72 ? -15.135 3.606 -17.909 1.00 92.12 72 TYR A C 1
ATOM 536 O O . TYR A 1 72 ? -14.257 2.749 -17.946 1.00 92.12 72 TYR A O 1
ATOM 544 N N . THR A 1 73 ? -15.848 3.939 -18.992 1.00 91.75 73 THR A N 1
ATOM 545 C CA . THR A 1 73 ? -15.585 3.318 -20.299 1.00 91.75 73 THR A CA 1
ATOM 546 C C . THR A 1 73 ? -14.184 3.630 -20.818 1.00 91.75 73 THR A C 1
ATOM 548 O O . THR A 1 73 ? -13.552 2.746 -21.392 1.00 91.75 73 THR A O 1
ATOM 551 N N . GLU A 1 74 ? -13.679 4.837 -20.561 1.00 91.38 74 GLU A N 1
ATOM 552 C CA . GLU A 1 74 ? -12.321 5.236 -20.932 1.00 91.38 74 GLU A CA 1
ATOM 553 C C . GLU A 1 74 ? -11.263 4.485 -20.111 1.00 91.38 74 GLU A C 1
ATOM 555 O O . GLU A 1 74 ? -10.330 3.918 -20.678 1.00 91.38 74 GLU A O 1
ATOM 560 N N . MET A 1 75 ? -11.466 4.350 -18.793 1.00 90.94 75 MET A N 1
ATOM 561 C CA . MET A 1 75 ? -10.591 3.546 -17.924 1.00 90.94 75 MET A CA 1
ATOM 562 C C . MET A 1 75 ? -10.425 2.096 -18.403 1.00 90.94 75 MET A C 1
ATOM 564 O O . MET A 1 75 ? -9.349 1.520 -18.256 1.00 90.94 75 MET A O 1
ATOM 568 N N . PHE A 1 76 ? -11.477 1.482 -18.956 1.00 92.88 76 PHE A N 1
ATOM 569 C CA . PHE A 1 76 ? -11.405 0.108 -19.468 1.00 92.88 76 PHE A CA 1
ATOM 570 C C . PHE A 1 76 ? -10.803 -0.000 -20.875 1.00 92.88 76 PHE A C 1
ATOM 572 O O . PHE A 1 76 ? -10.520 -1.113 -21.316 1.00 92.88 76 PHE A O 1
ATOM 579 N N . ARG A 1 77 ? -10.608 1.114 -21.586 1.00 94.06 77 ARG A N 1
ATOM 580 C CA . ARG A 1 77 ? -9.949 1.140 -22.902 1.00 94.06 77 ARG A CA 1
ATOM 581 C C . ARG A 1 77 ? -8.472 1.486 -22.810 1.00 94.06 77 ARG A C 1
ATOM 583 O O . ARG A 1 77 ? -7.707 1.029 -23.654 1.00 94.06 77 ARG A O 1
ATOM 590 N N . ASP A 1 78 ? -8.072 2.246 -21.796 1.00 94.25 78 ASP A N 1
ATOM 591 C CA . ASP A 1 78 ? -6.680 2.630 -21.586 1.00 94.25 78 ASP A CA 1
ATOM 592 C C . ASP A 1 78 ? -5.799 1.423 -21.176 1.00 94.25 78 ASP A C 1
ATOM 594 O O . ASP A 1 78 ? -5.960 0.865 -20.079 1.00 94.25 78 ASP A O 1
ATOM 598 N N . PRO A 1 79 ? -4.812 1.024 -22.009 1.00 93.50 79 PRO A N 1
ATOM 599 C CA . PRO A 1 79 ? -3.899 -0.070 -21.692 1.00 93.50 79 PRO A CA 1
ATOM 600 C C . PRO A 1 79 ? -3.077 0.168 -20.420 1.00 93.50 79 PRO A C 1
ATOM 602 O O . PRO A 1 79 ? -2.724 -0.798 -19.737 1.00 93.50 79 PRO A O 1
ATOM 605 N N . ALA A 1 80 ? -2.759 1.424 -20.085 1.00 94.62 80 ALA A N 1
ATOM 606 C CA . ALA A 1 80 ? -1.988 1.745 -18.887 1.00 94.62 80 ALA A CA 1
ATOM 607 C C . ALA A 1 80 ? -2.811 1.475 -17.619 1.00 94.62 80 ALA A C 1
ATOM 609 O O . ALA A 1 80 ? -2.334 0.784 -16.712 1.00 94.62 80 ALA A O 1
ATOM 610 N N . THR A 1 81 ? -4.068 1.926 -17.595 1.00 93.69 81 THR A N 1
ATOM 611 C CA . THR A 1 81 ? -5.026 1.649 -16.516 1.00 93.69 81 THR A CA 1
ATOM 612 C C . THR A 1 81 ? -5.258 0.149 -16.336 1.00 93.69 81 THR A C 1
ATOM 614 O O . THR A 1 81 ? -5.133 -0.364 -15.221 1.00 93.69 81 THR A O 1
ATOM 617 N N . LEU A 1 82 ? -5.503 -0.599 -17.417 1.00 94.56 82 LEU A N 1
ATOM 618 C CA . LEU A 1 82 ? -5.685 -2.055 -17.338 1.00 94.56 82 LEU A CA 1
ATOM 619 C C . LEU A 1 82 ? -4.441 -2.776 -16.801 1.00 94.56 82 LEU A C 1
ATOM 621 O O . LEU A 1 82 ? -4.555 -3.708 -15.998 1.00 94.56 82 LEU A O 1
ATOM 625 N N . LYS A 1 83 ? -3.242 -2.336 -17.203 1.00 95.69 83 LYS A N 1
ATOM 626 C CA . LYS A 1 83 ? -1.979 -2.878 -16.688 1.00 95.69 83 LYS A CA 1
ATOM 627 C C . LYS A 1 83 ? -1.821 -2.597 -15.195 1.00 95.69 83 LYS A C 1
ATOM 629 O O . LYS A 1 83 ? -1.441 -3.503 -14.453 1.00 95.69 83 LYS A O 1
ATOM 634 N N . ALA A 1 84 ? -2.142 -1.383 -14.749 1.00 95.94 84 ALA A N 1
ATOM 635 C CA . ALA A 1 84 ? -2.113 -1.018 -13.337 1.00 95.94 84 ALA A CA 1
ATOM 636 C C . ALA A 1 84 ? -3.092 -1.875 -12.519 1.00 95.94 84 ALA A C 1
ATOM 638 O O . ALA A 1 84 ? -2.674 -2.507 -11.551 1.00 95.94 84 ALA A O 1
ATOM 639 N N . VAL A 1 85 ? -4.350 -1.997 -12.959 1.00 96.00 85 VAL A N 1
ATOM 640 C CA . VAL A 1 85 ? -5.374 -2.824 -12.295 1.00 96.00 85 VAL A CA 1
ATOM 641 C C . VAL A 1 85 ? -4.938 -4.286 -12.204 1.00 96.00 85 VAL A C 1
ATOM 643 O O . VAL A 1 85 ? -5.025 -4.881 -11.132 1.00 96.00 85 VAL A O 1
ATOM 646 N N . ARG A 1 86 ? -4.413 -4.865 -13.293 1.00 96.12 86 ARG A N 1
ATOM 647 C CA . ARG A 1 86 ? -3.895 -6.242 -13.294 1.00 96.12 86 ARG A CA 1
ATOM 648 C C . ARG A 1 86 ? -2.757 -6.411 -12.291 1.00 96.12 86 ARG A C 1
ATOM 650 O O . ARG A 1 86 ? -2.770 -7.366 -11.519 1.00 96.12 86 ARG A O 1
ATOM 657 N N . ASN A 1 87 ? -1.784 -5.504 -12.293 1.00 97.25 87 ASN A N 1
ATOM 658 C CA . ASN A 1 87 ? -0.648 -5.576 -11.379 1.00 97.25 87 ASN A CA 1
ATOM 659 C C . ASN A 1 87 ? -1.100 -5.458 -9.920 1.00 97.25 87 ASN A C 1
ATOM 661 O O . ASN A 1 87 ? -0.672 -6.254 -9.087 1.00 97.25 87 ASN A O 1
ATOM 665 N N . THR A 1 88 ? -2.002 -4.524 -9.615 1.00 96.88 88 THR A N 1
ATOM 666 C CA . THR A 1 88 ? -2.575 -4.375 -8.273 1.00 96.88 88 THR A CA 1
ATOM 667 C C . THR A 1 88 ? -3.360 -5.616 -7.860 1.00 96.88 88 THR A C 1
ATOM 669 O O . THR A 1 88 ? -3.187 -6.086 -6.741 1.00 96.88 88 THR A O 1
ATOM 672 N N . ALA A 1 89 ? -4.168 -6.197 -8.750 1.00 96.94 89 ALA A N 1
ATOM 673 C CA . ALA A 1 89 ? -4.913 -7.422 -8.465 1.00 96.94 89 ALA A CA 1
ATOM 674 C C . ALA A 1 89 ? -3.978 -8.604 -8.163 1.00 96.94 89 ALA A C 1
ATOM 676 O O . ALA A 1 89 ? -4.193 -9.325 -7.189 1.00 96.94 89 ALA A O 1
ATOM 677 N N . ILE A 1 90 ? -2.905 -8.766 -8.947 1.00 97.44 90 ILE A N 1
ATOM 678 C CA . ILE A 1 90 ? -1.864 -9.768 -8.680 1.00 97.44 90 ILE A CA 1
ATOM 679 C C . ILE A 1 90 ? -1.254 -9.525 -7.297 1.00 97.44 90 ILE A C 1
ATOM 681 O O . ILE A 1 90 ? -1.182 -10.455 -6.501 1.00 97.44 90 ILE A O 1
ATOM 685 N N . TRP A 1 91 ? -0.872 -8.289 -6.973 1.00 96.69 91 TRP A N 1
ATOM 686 C CA . TRP A 1 91 ? -0.281 -7.950 -5.676 1.00 96.69 91 TRP A CA 1
ATOM 687 C C . TRP A 1 91 ? -1.213 -8.226 -4.491 1.00 96.69 91 TRP A C 1
ATOM 689 O O . TRP A 1 91 ? -0.779 -8.823 -3.508 1.00 96.69 91 TRP A O 1
ATOM 699 N N . VAL A 1 92 ? -2.488 -7.844 -4.592 1.00 97.50 92 VAL A N 1
ATOM 700 C CA . VAL A 1 92 ? -3.496 -8.033 -3.532 1.00 97.50 92 VAL A CA 1
ATOM 701 C C . VAL A 1 92 ? -3.771 -9.512 -3.254 1.00 97.50 92 VAL A C 1
ATOM 703 O O . VAL A 1 92 ? -4.109 -9.861 -2.128 1.00 97.50 92 VAL A O 1
ATOM 706 N N . VAL A 1 93 ? -3.603 -10.397 -4.238 1.00 97.00 93 VAL A N 1
ATOM 707 C CA . VAL A 1 93 ? -3.796 -11.843 -4.047 1.00 97.00 93 VAL A CA 1
ATOM 708 C C . VAL A 1 93 ? -2.494 -12.525 -3.639 1.00 97.00 93 VAL A C 1
ATOM 710 O O . VAL A 1 93 ? -2.448 -13.236 -2.636 1.00 97.00 93 VAL A O 1
ATOM 713 N N . VAL A 1 94 ? -1.426 -12.316 -4.406 1.00 97.38 94 VAL A N 1
ATOM 714 C CA . VAL A 1 94 ? -0.169 -13.054 -4.261 1.00 97.38 94 VAL A CA 1
ATOM 715 C C . VAL A 1 94 ? 0.538 -12.679 -2.967 1.00 97.38 94 VAL A C 1
ATOM 717 O O . VAL A 1 94 ? 0.930 -13.576 -2.223 1.00 97.38 94 VAL A O 1
ATOM 720 N N . ALA A 1 95 ? 0.675 -11.386 -2.656 1.00 95.75 95 ALA A N 1
ATOM 721 C CA . ALA A 1 95 ? 1.457 -10.981 -1.493 1.00 95.75 95 ALA A CA 1
ATOM 722 C C . ALA A 1 95 ? 0.825 -11.449 -0.172 1.00 95.75 95 ALA A C 1
ATOM 724 O O . ALA A 1 95 ? 1.526 -12.127 0.577 1.00 95.75 95 ALA A O 1
ATOM 725 N N . PRO A 1 96 ? -0.473 -11.218 0.121 1.00 96.50 96 PRO A N 1
ATOM 726 C CA . PRO A 1 96 ? -1.083 -11.748 1.340 1.00 96.50 96 PRO A CA 1
ATOM 727 C C . PRO A 1 96 ? -1.060 -13.274 1.396 1.00 96.50 96 PRO A C 1
ATOM 729 O O . PRO A 1 96 ? -0.720 -13.829 2.433 1.00 96.50 96 PRO A O 1
ATOM 732 N N . THR A 1 97 ? -1.342 -13.966 0.286 1.00 96.88 97 THR A N 1
ATOM 733 C CA . THR A 1 97 ? -1.330 -15.438 0.268 1.00 96.88 97 THR A CA 1
ATOM 734 C C . THR A 1 97 ? 0.052 -15.987 0.623 1.00 96.88 97 THR A C 1
ATOM 736 O O . THR A 1 97 ? 0.168 -16.862 1.482 1.00 96.88 97 THR A O 1
ATOM 739 N N . LEU A 1 98 ? 1.109 -15.448 0.008 1.00 97.12 98 LEU A N 1
ATOM 740 C CA . LEU A 1 98 ? 2.482 -15.865 0.281 1.00 97.12 98 LEU A CA 1
ATOM 741 C C . LEU A 1 98 ? 2.929 -15.477 1.692 1.00 97.12 98 LEU A C 1
ATOM 743 O O . LEU A 1 98 ? 3.453 -16.328 2.406 1.00 97.12 98 LEU A O 1
ATOM 747 N N . LEU A 1 99 ? 2.707 -14.230 2.122 1.00 94.62 99 LEU A N 1
ATOM 748 C CA . LEU A 1 99 ? 3.138 -13.757 3.443 1.00 94.62 99 LEU A CA 1
ATOM 749 C C . LEU A 1 99 ? 2.393 -14.475 4.571 1.00 94.62 99 LEU A C 1
ATOM 751 O O . LEU A 1 99 ? 3.019 -14.879 5.548 1.00 94.62 99 LEU A O 1
ATOM 755 N N . THR A 1 100 ? 1.079 -14.671 4.448 1.00 95.56 100 THR A N 1
ATOM 756 C CA . THR A 1 100 ? 0.293 -15.415 5.440 1.00 95.56 100 THR A CA 1
ATOM 757 C C . THR A 1 100 ? 0.672 -16.892 5.445 1.00 95.56 100 THR A C 1
ATOM 759 O O . THR A 1 100 ? 0.850 -17.459 6.521 1.00 95.56 100 THR A O 1
ATOM 762 N N . GLY A 1 101 ? 0.854 -17.511 4.273 1.00 95.75 101 GLY A N 1
ATOM 763 C CA . GLY A 1 101 ? 1.297 -18.902 4.175 1.00 95.75 101 GLY A CA 1
ATOM 764 C C . GLY A 1 101 ? 2.666 -19.116 4.820 1.00 95.75 101 GLY A C 1
ATOM 765 O O . GLY A 1 101 ? 2.823 -19.981 5.682 1.00 95.75 101 GLY A O 1
ATOM 766 N N . LEU A 1 102 ? 3.645 -18.280 4.468 1.00 94.31 102 LEU A N 1
ATOM 767 C CA . LEU A 1 102 ? 4.993 -18.347 5.027 1.00 94.31 102 LEU A CA 1
ATOM 768 C C . LEU A 1 102 ? 4.998 -18.026 6.527 1.00 94.31 102 LEU A C 1
ATOM 770 O O . LEU A 1 102 ? 5.641 -18.726 7.305 1.00 94.31 102 LEU A O 1
ATOM 774 N N . GLY A 1 103 ? 4.225 -17.023 6.951 1.00 92.19 103 GLY A N 1
ATOM 775 C CA . GLY A 1 103 ? 4.048 -16.671 8.357 1.00 92.19 103 GLY A CA 1
ATOM 776 C C . GLY A 1 103 ? 3.473 -17.821 9.183 1.00 92.19 103 GLY A C 1
ATOM 777 O O . GLY A 1 103 ? 3.954 -18.076 10.284 1.00 92.19 103 GLY A O 1
ATOM 778 N N . LEU A 1 104 ? 2.505 -18.567 8.642 1.00 93.75 104 LEU A N 1
ATOM 779 C CA . LEU A 1 104 ? 1.930 -19.736 9.307 1.00 93.75 104 LEU A CA 1
ATOM 780 C C . LEU A 1 104 ? 2.941 -20.886 9.418 1.00 93.75 104 LEU A C 1
ATOM 782 O O . LEU A 1 104 ? 3.071 -21.480 10.488 1.00 93.75 104 LEU A O 1
ATOM 786 N N . ILE A 1 105 ? 3.691 -21.167 8.346 1.00 93.38 105 ILE A N 1
ATOM 787 C CA . ILE A 1 105 ? 4.762 -22.177 8.358 1.00 93.38 105 ILE A CA 1
ATOM 788 C C . ILE A 1 105 ? 5.791 -21.841 9.442 1.00 93.38 105 ILE A C 1
ATOM 790 O O . ILE A 1 105 ? 6.131 -22.694 10.265 1.00 93.38 105 ILE A O 1
ATOM 794 N N . LEU A 1 106 ? 6.256 -20.589 9.480 1.00 90.19 106 LEU A N 1
ATOM 795 C CA . LEU A 1 106 ? 7.206 -20.133 10.491 1.00 90.19 106 LEU A CA 1
ATOM 796 C C . LEU A 1 106 ? 6.610 -20.188 11.901 1.00 90.19 106 LEU A C 1
ATOM 798 O O . LEU A 1 106 ? 7.297 -20.621 12.821 1.00 90.19 106 LEU A O 1
ATOM 802 N N . ALA A 1 107 ? 5.340 -19.817 12.084 1.00 89.31 107 ALA A N 1
ATOM 803 C CA . ALA A 1 107 ? 4.677 -19.877 13.385 1.00 89.31 107 ALA A CA 1
ATOM 804 C C . ALA A 1 107 ? 4.666 -21.305 13.957 1.00 89.31 107 ALA A C 1
ATOM 806 O O . ALA A 1 107 ? 5.060 -21.503 15.108 1.00 89.31 107 ALA A O 1
ATOM 807 N N . VAL A 1 108 ? 4.301 -22.296 13.136 1.00 90.06 108 VAL A N 1
ATOM 808 C CA . VAL A 1 108 ? 4.286 -23.717 13.523 1.00 90.06 108 VAL A CA 1
ATOM 809 C C . VAL A 1 108 ? 5.696 -24.235 13.818 1.00 90.06 108 VAL A C 1
ATOM 811 O O . VAL A 1 108 ? 5.895 -25.007 14.757 1.00 90.06 108 VAL A O 1
ATOM 814 N N . LEU A 1 109 ? 6.696 -23.815 13.037 1.00 88.94 109 LEU A N 1
ATOM 815 C CA . LEU A 1 109 ? 8.078 -24.252 13.236 1.00 88.94 109 LEU A CA 1
ATOM 816 C C . LEU A 1 109 ? 8.674 -23.684 14.533 1.00 88.94 109 LEU A C 1
ATOM 818 O O . LEU A 1 109 ? 9.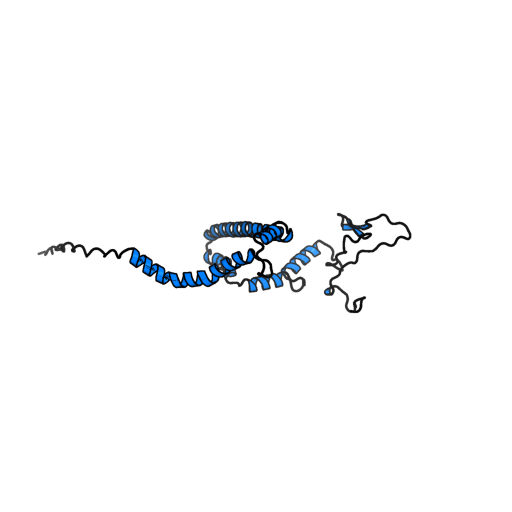314 -24.408 15.295 1.00 88.94 109 LEU A O 1
ATOM 822 N N . VAL A 1 110 ? 8.422 -22.402 14.804 1.00 88.31 110 VAL A N 1
ATOM 823 C CA . VAL A 1 110 ? 8.916 -21.687 15.989 1.00 88.31 110 VAL A CA 1
ATOM 824 C C . VAL A 1 110 ? 8.310 -22.244 17.278 1.00 88.31 110 VAL A C 1
ATOM 826 O O . VAL A 1 110 ? 8.975 -22.233 18.310 1.00 88.31 110 VAL A O 1
ATOM 829 N N . GLU A 1 111 ? 7.092 -22.787 17.240 1.00 84.81 111 GLU A N 1
ATOM 830 C CA . GLU A 1 111 ? 6.453 -23.408 18.407 1.00 84.81 111 GLU A CA 1
ATOM 831 C C . GLU A 1 111 ? 7.230 -24.617 18.955 1.00 84.81 111 GLU A C 1
ATOM 833 O O . GLU A 1 111 ? 7.193 -24.890 20.153 1.00 84.81 111 GLU A O 1
ATOM 838 N N . LYS A 1 112 ? 8.025 -25.288 18.113 1.00 79.06 112 LYS A N 1
ATOM 839 C CA . LYS A 1 112 ? 8.883 -26.413 18.518 1.00 79.06 112 LYS A CA 1
ATOM 840 C C . LYS A 1 112 ? 10.252 -25.985 19.071 1.00 79.06 112 LYS A C 1
ATOM 842 O O . LYS A 1 112 ? 11.040 -26.840 19.474 1.00 79.06 112 LYS A O 1
ATOM 847 N N . VAL A 1 113 ? 10.566 -24.687 19.093 1.00 84.75 113 VAL A N 1
ATOM 848 C CA . VAL A 1 113 ? 11.889 -24.158 19.469 1.00 84.75 113 VAL A CA 1
ATOM 849 C C . VAL A 1 113 ? 11.905 -23.696 20.928 1.00 84.75 113 VAL A C 1
ATOM 851 O O . VAL A 1 113 ? 11.058 -22.927 21.370 1.00 84.75 113 VAL A O 1
ATOM 854 N N . ARG A 1 114 ? 12.938 -24.092 21.686 1.00 80.00 114 ARG A N 1
ATOM 855 C CA . ARG A 1 114 ? 13.087 -23.765 23.121 1.00 80.00 114 ARG A CA 1
ATOM 856 C C . ARG A 1 114 ? 13.158 -22.256 23.426 1.00 80.00 114 ARG A C 1
ATOM 858 O O . ARG A 1 114 ? 12.800 -21.838 24.519 1.00 80.00 114 ARG A O 1
ATOM 865 N N . TRP A 1 115 ? 13.570 -21.447 22.450 1.00 86.06 115 TRP A N 1
ATOM 866 C CA . TRP A 1 115 ? 13.658 -19.981 22.522 1.00 86.06 115 TRP A CA 1
ATOM 867 C C . TRP A 1 115 ? 12.595 -19.272 21.663 1.00 86.06 115 TRP A C 1
ATOM 869 O O . TRP A 1 115 ? 12.835 -18.176 21.156 1.00 86.06 115 TRP A O 1
ATOM 879 N N . ALA A 1 116 ? 11.417 -19.882 21.487 1.00 84.00 116 ALA A N 1
ATOM 880 C CA . ALA A 1 116 ? 10.343 -19.380 20.624 1.00 84.00 116 ALA A CA 1
ATOM 881 C C . ALA A 1 116 ? 10.020 -17.887 20.820 1.00 84.00 116 ALA A C 1
ATOM 883 O O . ALA A 1 116 ? 9.752 -17.180 19.852 1.00 84.00 116 ALA A O 1
ATOM 884 N N . THR A 1 117 ? 10.071 -17.386 22.057 1.00 84.94 117 THR A N 1
ATOM 885 C CA . THR A 1 117 ? 9.811 -15.973 22.371 1.00 84.94 117 THR A CA 1
ATOM 886 C C . THR A 1 117 ? 10.822 -15.033 21.714 1.00 84.94 117 THR A C 1
ATOM 888 O O . THR A 1 117 ? 10.416 -14.041 21.120 1.00 84.94 117 THR A O 1
ATOM 891 N N . ALA A 1 118 ? 12.119 -15.352 21.750 1.00 87.88 118 ALA A N 1
ATOM 892 C CA . ALA A 1 118 ? 13.152 -14.525 21.123 1.00 87.88 118 ALA A CA 1
ATOM 893 C C . ALA A 1 118 ? 13.003 -14.501 19.591 1.00 87.88 118 ALA A C 1
ATOM 895 O O . ALA A 1 118 ? 13.081 -13.439 18.977 1.00 87.88 118 ALA A O 1
ATOM 896 N N . PHE A 1 119 ? 12.695 -15.652 18.982 1.00 86.31 119 PHE A N 1
ATOM 897 C CA . PHE A 1 119 ? 12.418 -15.740 17.545 1.00 86.31 119 PHE A CA 1
ATOM 898 C C . PHE A 1 119 ? 11.179 -14.935 17.142 1.00 86.31 119 PHE A C 1
ATOM 900 O O . PHE A 1 119 ? 11.231 -14.189 16.169 1.00 86.31 119 PHE A O 1
ATOM 907 N N . LYS A 1 120 ? 10.081 -15.023 17.905 1.00 85.62 120 LYS A N 1
ATOM 908 C CA . LYS A 1 120 ? 8.878 -14.208 17.672 1.00 85.62 120 LYS A CA 1
ATOM 909 C C . LYS A 1 120 ? 9.199 -12.717 17.756 1.00 85.62 120 LYS A C 1
ATOM 911 O O . LYS A 1 120 ? 8.790 -11.969 16.877 1.00 85.62 120 LYS A O 1
ATOM 916 N N . LEU A 1 121 ? 9.962 -12.289 18.764 1.00 89.38 121 LEU A N 1
ATOM 917 C CA . LEU A 1 121 ? 10.374 -10.891 18.898 1.00 89.38 121 LEU A CA 1
ATOM 918 C C . LEU A 1 121 ? 11.168 -10.413 17.679 1.00 89.38 121 LEU A C 1
ATOM 920 O O . LEU A 1 121 ? 10.859 -9.350 17.158 1.00 89.38 121 LEU A O 1
ATOM 924 N N . LEU A 1 122 ? 12.126 -11.202 17.184 1.00 89.81 122 LEU A N 1
ATOM 925 C CA . LEU A 1 122 ? 12.899 -10.849 15.990 1.00 89.81 122 LEU A CA 1
ATOM 926 C C . LEU A 1 122 ? 12.027 -10.783 14.727 1.00 89.81 122 LEU A C 1
ATOM 928 O O . LEU A 1 122 ? 12.177 -9.860 13.935 1.00 89.81 122 LEU A O 1
ATOM 932 N N . LEU A 1 123 ? 11.097 -11.728 14.555 1.00 85.44 123 LEU A N 1
ATOM 933 C CA . LEU A 1 123 ? 10.179 -11.761 13.410 1.00 85.44 123 LEU A CA 1
ATOM 934 C C . LEU A 1 123 ? 9.177 -10.596 13.420 1.00 85.44 123 LEU A C 1
ATOM 936 O O . LEU A 1 123 ? 8.793 -10.116 12.357 1.00 85.44 123 LEU A O 1
ATOM 940 N N . PHE A 1 124 ? 8.762 -10.133 14.601 1.00 86.25 124 PHE A N 1
ATOM 941 C CA . PHE A 1 124 ? 7.822 -9.018 14.753 1.00 86.25 124 PHE A CA 1
ATOM 942 C C . PHE A 1 124 ? 8.496 -7.649 14.896 1.00 86.25 124 PHE A C 1
ATOM 944 O O . PHE A 1 124 ? 7.835 -6.636 14.672 1.00 86.25 124 PHE A O 1
ATOM 951 N N . MET A 1 125 ? 9.793 -7.596 15.218 1.00 91.25 125 MET A N 1
ATOM 952 C CA . MET A 1 125 ? 10.569 -6.356 15.343 1.00 91.25 125 MET A CA 1
ATOM 953 C C . MET A 1 125 ? 10.407 -5.413 14.135 1.00 91.25 125 MET A C 1
ATOM 955 O O . MET A 1 125 ? 10.201 -4.220 14.360 1.00 91.25 125 MET A O 1
ATOM 959 N N . PRO A 1 126 ? 10.406 -5.889 12.871 1.00 86.25 126 PRO A N 1
ATOM 960 C CA . PRO A 1 126 ? 10.259 -5.011 11.713 1.00 86.25 126 PRO A CA 1
ATOM 961 C C . PRO A 1 126 ? 8.919 -4.275 11.651 1.00 86.25 126 PRO A C 1
ATOM 963 O O . PRO A 1 126 ? 8.851 -3.222 11.029 1.00 86.25 126 PRO A O 1
ATOM 966 N N . MET A 1 127 ? 7.862 -4.764 12.315 1.00 89.38 127 MET A N 1
ATOM 967 C CA . MET A 1 127 ? 6.565 -4.068 12.336 1.00 89.38 127 MET A CA 1
ATOM 968 C C . MET A 1 127 ? 6.630 -2.712 13.052 1.00 89.38 127 MET A C 1
ATOM 970 O O . MET A 1 127 ? 5.748 -1.881 12.862 1.00 89.38 127 MET A O 1
ATOM 974 N N . ALA A 1 128 ? 7.663 -2.483 13.870 1.00 88.88 128 ALA A N 1
ATOM 975 C CA . ALA A 1 128 ? 7.914 -1.192 14.502 1.00 88.88 128 ALA A CA 1
ATOM 976 C C . ALA A 1 128 ? 8.596 -0.183 13.558 1.00 88.88 128 ALA A C 1
ATOM 978 O O . ALA A 1 128 ? 8.626 1.011 13.854 1.00 88.88 128 ALA A O 1
ATOM 979 N N . VAL A 1 129 ? 9.157 -0.641 12.434 1.00 90.62 129 VAL A N 1
ATOM 980 C CA . VAL A 1 129 ? 9.835 0.219 11.460 1.00 90.62 129 VAL A CA 1
ATOM 981 C C . VAL A 1 129 ? 8.790 0.928 10.601 1.00 90.62 129 VAL A C 1
ATOM 983 O O . VAL A 1 129 ? 7.867 0.308 10.076 1.00 90.62 129 VAL A O 1
ATOM 986 N N . SER A 1 130 ? 8.929 2.246 10.437 1.00 94.25 130 SER A N 1
ATOM 987 C CA . SER A 1 130 ? 8.025 3.013 9.579 1.00 94.25 130 SER A CA 1
ATOM 988 C C . SER A 1 130 ? 8.231 2.661 8.105 1.00 94.25 130 SER A C 1
ATOM 990 O O . SER A 1 130 ? 9.352 2.402 7.663 1.00 94.25 130 SER A O 1
ATOM 992 N N . PHE A 1 131 ? 7.161 2.729 7.309 1.00 90.62 131 PHE A N 1
ATOM 993 C CA . PHE A 1 131 ? 7.257 2.537 5.857 1.00 90.62 131 PHE A CA 1
ATOM 994 C C . PHE A 1 131 ? 8.255 3.499 5.202 1.00 90.62 131 PHE A C 1
ATOM 996 O O . PHE A 1 131 ? 8.953 3.111 4.270 1.00 90.62 131 PHE A O 1
ATOM 1003 N N . LEU A 1 132 ? 8.364 4.730 5.713 1.00 93.00 132 LEU A N 1
ATOM 1004 C CA . LEU A 1 132 ? 9.342 5.700 5.228 1.00 93.00 132 LEU A CA 1
ATOM 1005 C C . LEU A 1 132 ? 10.779 5.242 5.508 1.00 93.00 132 LEU A C 1
ATOM 1007 O O . LEU A 1 132 ? 11.604 5.255 4.600 1.00 93.00 132 LEU A O 1
ATOM 1011 N N . ALA A 1 133 ? 11.074 4.811 6.738 1.00 91.88 133 ALA A N 1
ATOM 1012 C CA . ALA A 1 133 ? 12.402 4.321 7.098 1.00 91.88 133 ALA A CA 1
ATOM 1013 C C . ALA A 1 133 ? 12.768 3.074 6.287 1.00 91.88 133 ALA A C 1
ATOM 1015 O O . ALA A 1 133 ? 13.860 3.012 5.730 1.00 91.88 133 ALA A O 1
ATOM 1016 N N . ALA A 1 134 ? 11.834 2.128 6.144 1.00 90.19 134 ALA A N 1
ATOM 1017 C CA . ALA A 1 134 ? 12.010 0.976 5.267 1.00 90.19 134 ALA A CA 1
ATOM 1018 C C . ALA A 1 134 ? 12.310 1.417 3.824 1.00 90.19 134 ALA A C 1
ATOM 1020 O O . ALA A 1 134 ? 13.271 0.938 3.231 1.00 90.19 134 ALA A O 1
ATOM 1021 N N . GLY A 1 135 ? 11.561 2.382 3.282 1.00 89.81 135 GLY A N 1
ATOM 1022 C CA . GLY A 1 135 ? 11.801 2.935 1.947 1.00 89.81 135 GLY A CA 1
ATOM 1023 C C . GLY A 1 135 ? 13.195 3.546 1.780 1.00 89.81 135 GLY A C 1
ATOM 1024 O O . GLY A 1 135 ? 13.839 3.318 0.760 1.00 89.81 135 GLY A O 1
ATOM 1025 N N . ILE A 1 136 ? 13.696 4.267 2.787 1.00 89.88 136 ILE A N 1
ATOM 1026 C CA . ILE A 1 136 ? 15.056 4.831 2.778 1.00 89.88 136 ILE A CA 1
ATOM 1027 C C . ILE A 1 136 ? 16.107 3.719 2.825 1.00 89.88 136 ILE A C 1
ATOM 1029 O O . ILE A 1 136 ? 17.059 3.759 2.052 1.00 89.88 136 ILE A O 1
ATOM 1033 N N . VAL A 1 137 ? 15.927 2.712 3.686 1.00 88.69 137 VAL A N 1
ATOM 1034 C CA . VAL A 1 137 ? 16.840 1.562 3.777 1.00 88.69 137 VAL A CA 1
ATOM 1035 C C . VAL A 1 137 ? 16.900 0.818 2.447 1.00 88.69 137 VAL A C 1
ATOM 1037 O O . VAL A 1 137 ? 17.991 0.538 1.966 1.00 88.69 137 VAL A O 1
ATOM 1040 N N . PHE A 1 138 ? 15.753 0.545 1.820 1.00 87.19 138 PHE A N 1
ATOM 1041 C CA . PHE A 1 138 ? 15.709 -0.086 0.501 1.00 87.19 138 PHE A CA 1
ATOM 1042 C C . PHE A 1 138 ? 16.361 0.790 -0.569 1.00 87.19 138 PHE A C 1
ATOM 1044 O O . PHE A 1 138 ? 17.157 0.284 -1.352 1.00 87.19 138 PHE A O 1
ATOM 1051 N N . ARG A 1 139 ? 16.083 2.097 -0.583 1.00 85.44 139 ARG A N 1
ATOM 1052 C CA . ARG A 1 139 ? 16.730 3.029 -1.514 1.00 85.44 139 ARG A CA 1
ATOM 1053 C C . ARG A 1 139 ? 18.250 3.002 -1.374 1.00 85.44 139 ARG A C 1
ATOM 1055 O O . ARG A 1 139 ? 18.929 2.969 -2.387 1.00 85.44 139 ARG A O 1
ATOM 1062 N N . LEU A 1 140 ? 18.764 3.023 -0.146 1.00 85.56 140 LEU A N 1
ATOM 1063 C CA . LEU A 1 140 ? 20.202 3.017 0.110 1.00 85.56 140 LEU A CA 1
ATOM 1064 C C . LEU A 1 140 ? 20.824 1.651 -0.205 1.00 85.56 140 LEU A C 1
ATOM 1066 O O . LEU A 1 140 ? 21.911 1.581 -0.755 1.00 85.56 140 LEU A O 1
ATOM 1070 N N . ALA A 1 141 ? 20.124 0.556 0.097 1.00 85.38 141 ALA A N 1
ATOM 1071 C CA . ALA A 1 141 ? 20.588 -0.793 -0.213 1.00 85.38 141 ALA A CA 1
ATOM 1072 C C . ALA A 1 141 ? 20.703 -1.039 -1.727 1.00 85.38 141 ALA A C 1
ATOM 1074 O O . ALA A 1 141 ? 21.636 -1.712 -2.165 1.00 85.38 141 ALA A O 1
ATOM 1075 N N . TYR A 1 142 ? 19.769 -0.487 -2.505 1.00 80.94 142 TYR A N 1
ATOM 1076 C CA . TYR A 1 142 ? 19.703 -0.592 -3.965 1.00 80.94 142 TYR A CA 1
ATOM 1077 C C . TYR A 1 142 ? 20.221 0.660 -4.682 1.00 80.94 142 TYR A C 1
ATOM 1079 O O . TYR A 1 142 ? 19.855 0.885 -5.838 1.00 80.94 142 TYR A O 1
ATOM 1087 N N . ASP A 1 143 ? 21.040 1.481 -4.017 1.00 80.88 143 ASP A N 1
ATOM 1088 C CA . ASP A 1 143 ? 21.618 2.661 -4.658 1.00 80.88 143 ASP A CA 1
ATOM 1089 C C . ASP A 1 143 ? 22.380 2.244 -5.928 1.00 80.88 143 ASP A C 1
ATOM 1091 O O . ASP A 1 143 ? 22.996 1.174 -5.986 1.00 80.88 143 ASP A O 1
ATOM 1095 N N . HIS A 1 144 ? 22.255 3.053 -6.977 1.00 66.69 144 HIS A N 1
ATOM 1096 C CA . HIS A 1 144 ? 22.864 2.771 -8.274 1.00 66.69 144 HIS A CA 1
ATOM 1097 C C . HIS A 1 144 ? 24.384 2.870 -8.218 1.00 66.69 144 HIS A C 1
ATOM 1099 O O . HIS A 1 144 ? 25.051 2.174 -8.975 1.00 66.69 144 HIS A O 1
ATOM 1105 N N . ASP A 1 145 ? 24.902 3.704 -7.318 1.00 68.69 145 ASP A N 1
ATOM 1106 C CA . ASP A 1 145 ? 26.324 3.808 -7.029 1.00 68.69 145 ASP A CA 1
ATOM 1107 C C . ASP A 1 145 ? 26.796 2.528 -6.302 1.00 68.69 145 ASP A C 1
ATOM 1109 O O . ASP A 1 145 ? 26.376 2.294 -5.159 1.00 68.69 145 ASP A O 1
ATOM 1113 N N . PRO A 1 146 ? 27.640 1.681 -6.928 1.00 64.56 146 PRO A N 1
ATOM 1114 C CA . PRO A 1 146 ? 28.106 0.428 -6.333 1.00 64.56 146 PRO A CA 1
ATOM 1115 C C . PRO A 1 146 ? 28.872 0.630 -5.022 1.00 64.56 146 PRO A C 1
ATOM 1117 O O . PRO A 1 146 ? 28.894 -0.269 -4.190 1.00 64.56 146 PRO A O 1
ATOM 1120 N N . ASP A 1 147 ? 29.445 1.810 -4.785 1.00 67.19 147 ASP A N 1
ATOM 1121 C CA . ASP A 1 147 ? 30.182 2.091 -3.551 1.00 67.19 147 ASP A CA 1
ATOM 1122 C C . ASP A 1 147 ? 29.247 2.427 -2.373 1.00 67.19 147 ASP A C 1
ATOM 1124 O O . ASP A 1 147 ? 29.662 2.431 -1.210 1.00 67.19 147 ASP A O 1
ATOM 1128 N N . LYS A 1 148 ? 27.962 2.691 -2.654 1.00 65.06 148 LYS A N 1
ATOM 1129 C CA . LYS A 1 148 ? 26.929 3.044 -1.662 1.00 65.06 148 LYS A CA 1
ATOM 1130 C C . LYS A 1 148 ? 25.840 1.977 -1.536 1.00 65.06 148 LYS A C 1
ATOM 1132 O O . LYS A 1 148 ? 25.348 1.724 -0.434 1.00 65.06 148 LYS A O 1
ATOM 1137 N N . GLY A 1 149 ? 25.474 1.337 -2.644 1.00 77.56 149 GLY A N 1
ATOM 1138 C CA . GLY A 1 149 ? 24.434 0.317 -2.719 1.00 77.56 149 GLY A CA 1
ATOM 1139 C C . GLY A 1 149 ? 24.946 -1.065 -2.344 1.00 77.56 149 GLY A C 1
ATOM 1140 O O . GLY A 1 149 ? 25.318 -1.836 -3.219 1.00 77.56 149 GLY A O 1
ATOM 1141 N N . VAL A 1 150 ? 24.919 -1.421 -1.057 1.00 77.88 150 VAL A N 1
ATOM 1142 C CA . VAL A 1 150 ? 25.493 -2.689 -0.551 1.00 77.88 150 VAL A CA 1
ATOM 1143 C C . VAL A 1 150 ? 24.955 -3.932 -1.278 1.00 77.88 150 VAL A C 1
ATOM 1145 O O . VAL A 1 150 ? 25.711 -4.870 -1.533 1.00 77.88 150 VAL A O 1
ATOM 1148 N N . LEU A 1 151 ? 23.662 -3.960 -1.634 1.00 77.81 151 LEU A N 1
ATOM 1149 C CA . LEU A 1 151 ? 23.086 -5.097 -2.362 1.00 77.81 151 LEU A CA 1
ATOM 1150 C C . LEU A 1 151 ? 23.499 -5.100 -3.838 1.00 77.81 151 LEU A C 1
ATOM 1152 O O . LEU A 1 151 ? 23.830 -6.162 -4.363 1.00 77.81 151 LEU A O 1
ATOM 1156 N N . ASN A 1 152 ? 23.505 -3.937 -4.495 1.00 78.56 152 ASN A N 1
ATOM 1157 C CA . ASN A 1 152 ? 23.947 -3.832 -5.886 1.00 78.56 152 ASN A CA 1
ATOM 1158 C C . ASN A 1 152 ? 25.431 -4.186 -6.015 1.00 78.56 152 ASN A C 1
ATOM 1160 O O . ASN A 1 152 ? 25.766 -4.981 -6.884 1.00 78.56 152 ASN A O 1
ATOM 1164 N N . ALA A 1 153 ? 26.277 -3.703 -5.101 1.00 75.81 153 ALA A N 1
ATOM 1165 C CA . ALA A 1 153 ? 27.704 -4.013 -5.021 1.00 75.81 153 ALA A CA 1
ATOM 1166 C C . ALA A 1 153 ? 27.974 -5.517 -4.890 1.00 75.81 153 ALA A C 1
ATOM 1168 O O . ALA A 1 153 ? 28.862 -6.068 -5.538 1.00 75.81 153 ALA A O 1
ATOM 1169 N N . ALA A 1 154 ? 27.190 -6.204 -4.052 1.00 78.94 154 ALA A N 1
ATOM 1170 C CA . ALA A 1 154 ? 27.305 -7.647 -3.887 1.00 78.94 154 ALA A CA 1
ATOM 1171 C C . ALA A 1 154 ? 26.919 -8.394 -5.174 1.00 78.94 154 ALA A C 1
ATOM 1173 O O . ALA A 1 154 ? 27.584 -9.355 -5.555 1.00 78.94 154 ALA A O 1
ATOM 1174 N N . VAL A 1 155 ? 25.861 -7.949 -5.860 1.00 77.56 155 VAL A N 1
ATOM 1175 C CA . VAL A 1 155 ? 25.405 -8.558 -7.117 1.00 77.56 155 VAL A CA 1
ATOM 1176 C C . VAL A 1 155 ? 26.391 -8.299 -8.257 1.00 77.56 155 VAL A C 1
ATOM 1178 O O . VAL A 1 155 ? 26.720 -9.240 -8.977 1.00 77.56 155 VAL A O 1
ATOM 1181 N N . THR A 1 156 ? 26.893 -7.071 -8.413 1.00 74.38 156 THR A N 1
ATOM 1182 C CA . THR A 1 156 ? 27.899 -6.736 -9.432 1.00 74.38 156 THR A CA 1
ATOM 1183 C C . THR A 1 156 ? 29.217 -7.441 -9.155 1.00 74.38 156 THR A C 1
ATOM 1185 O O . THR A 1 156 ? 29.766 -8.039 -10.066 1.00 74.38 156 THR A O 1
ATOM 1188 N N . GLY A 1 157 ? 29.675 -7.509 -7.902 1.00 77.00 157 GLY A N 1
ATOM 1189 C CA . GLY A 1 157 ? 30.889 -8.250 -7.548 1.00 77.00 157 GLY A CA 1
ATOM 1190 C C . GLY A 1 157 ? 30.804 -9.744 -7.878 1.00 77.00 157 GLY A C 1
ATOM 1191 O O . GLY A 1 157 ? 31.764 -10.326 -8.380 1.00 77.00 157 GLY A O 1
ATOM 1192 N N . VAL A 1 158 ? 29.644 -10.374 -7.654 1.00 80.75 158 VAL A N 1
ATOM 1193 C CA . VAL A 1 158 ? 29.410 -11.762 -8.087 1.00 80.75 158 VAL A CA 1
ATOM 1194 C C . VAL A 1 158 ? 29.356 -11.855 -9.610 1.00 80.75 158 VAL A C 1
ATOM 1196 O O . VAL A 1 158 ? 29.953 -12.763 -10.173 1.00 80.75 158 VAL A O 1
ATOM 1199 N N . HIS A 1 159 ? 28.664 -10.940 -10.287 1.00 79.06 159 HIS A N 1
ATOM 1200 C CA . HIS A 1 159 ? 28.578 -10.922 -11.747 1.00 79.06 159 HIS A CA 1
ATOM 1201 C C . HIS A 1 159 ? 29.956 -10.770 -12.403 1.00 79.06 159 HIS A C 1
ATOM 1203 O O . HIS A 1 159 ? 30.302 -11.548 -13.289 1.00 79.06 159 HIS A O 1
ATOM 1209 N N . ASP A 1 160 ? 30.763 -9.829 -11.927 1.00 75.69 160 ASP A N 1
ATOM 1210 C CA . ASP A 1 160 ? 32.071 -9.488 -12.485 1.00 75.69 160 ASP A CA 1
ATOM 1211 C C . ASP A 1 160 ? 33.120 -10.576 -12.208 1.00 75.69 160 ASP A C 1
ATOM 1213 O O . ASP A 1 160 ? 34.109 -10.695 -12.929 1.00 75.69 160 ASP A O 1
ATOM 1217 N N . ALA A 1 161 ? 32.880 -11.443 -11.218 1.00 78.56 161 ALA A N 1
ATOM 1218 C CA . ALA A 1 161 ? 33.654 -12.669 -11.033 1.00 78.56 161 ALA A CA 1
ATOM 1219 C C . ALA A 1 161 ? 33.421 -13.712 -12.147 1.00 78.56 161 ALA A C 1
ATOM 1221 O O . ALA A 1 161 ? 34.268 -14.585 -12.343 1.00 78.56 161 ALA A O 1
ATOM 1222 N N . PHE A 1 162 ? 32.305 -13.637 -12.882 1.00 79.56 162 PHE A N 1
ATOM 1223 C CA . PHE A 1 162 ? 31.959 -14.577 -13.959 1.00 79.56 162 PHE A CA 1
ATOM 1224 C C . PHE A 1 162 ? 31.899 -13.939 -15.356 1.00 79.56 162 PHE A C 1
ATOM 1226 O O . PHE A 1 162 ? 32.009 -14.657 -16.351 1.00 79.56 162 PHE A O 1
ATOM 1233 N N . ALA A 1 163 ? 31.747 -12.618 -15.455 1.00 71.88 163 ALA A N 1
ATOM 1234 C CA . ALA A 1 163 ? 31.674 -11.865 -16.701 1.00 71.88 163 ALA A CA 1
ATOM 1235 C C . ALA A 1 163 ? 32.744 -10.762 -16.716 1.00 71.88 163 ALA A C 1
ATOM 1237 O O . ALA A 1 163 ? 32.881 -10.005 -15.762 1.00 71.88 163 ALA A O 1
ATOM 1238 N N . GLY A 1 164 ? 33.515 -10.670 -17.804 1.00 63.78 164 GLY A N 1
ATOM 1239 C CA . GLY A 1 164 ? 34.566 -9.658 -17.938 1.00 63.78 164 GLY A CA 1
ATOM 1240 C C . GLY A 1 164 ? 34.019 -8.231 -17.832 1.00 63.78 164 GLY A C 1
ATOM 1241 O O . GLY A 1 164 ? 32.938 -7.927 -18.336 1.00 63.78 164 GLY A O 1
ATOM 1242 N N . THR A 1 165 ? 34.782 -7.353 -17.186 1.00 59.41 165 THR A N 1
ATOM 1243 C CA . THR A 1 165 ? 34.399 -5.963 -16.931 1.00 59.41 165 THR A CA 1
ATOM 1244 C C . THR A 1 165 ? 34.326 -5.179 -18.248 1.00 59.41 165 THR A C 1
ATOM 1246 O O . THR A 1 165 ? 35.301 -5.109 -18.996 1.00 59.41 165 THR A O 1
ATOM 1249 N N . SER A 1 166 ? 33.168 -4.587 -18.551 1.00 62.22 166 SER A N 1
ATOM 1250 C CA . SER A 1 166 ? 33.031 -3.616 -19.646 1.00 62.22 166 SER A CA 1
ATOM 1251 C C . SER A 1 166 ? 33.579 -2.265 -19.193 1.00 62.22 166 SER A C 1
ATOM 1253 O O . SER A 1 166 ? 33.294 -1.839 -18.078 1.00 62.22 166 SER A O 1
ATOM 1255 N N . SER A 1 167 ? 34.301 -1.552 -20.062 1.00 64.00 167 SER A N 1
ATOM 1256 C CA . SER A 1 167 ? 34.729 -0.170 -19.788 1.00 64.00 167 SER A CA 1
ATOM 1257 C C . SER A 1 167 ? 33.553 0.801 -19.623 1.00 64.00 167 SER A C 1
ATOM 1259 O O . SER A 1 167 ? 33.731 1.860 -19.038 1.00 64.00 167 SER A O 1
ATOM 1261 N N . TYR A 1 168 ? 32.362 0.431 -20.112 1.00 63.44 168 TYR A N 1
ATOM 1262 C CA . TYR A 1 168 ? 31.119 1.182 -19.936 1.00 63.44 168 TYR A CA 1
ATOM 1263 C C . TYR A 1 168 ? 29.960 0.212 -19.641 1.00 63.44 168 TYR A C 1
ATOM 1265 O O . TYR A 1 168 ? 29.261 -0.222 -20.562 1.00 63.44 168 TYR A O 1
ATOM 1273 N N . PRO A 1 169 ? 29.757 -0.194 -18.375 1.00 60.94 169 PRO A N 1
ATOM 1274 C CA . PRO A 1 169 ? 28.761 -1.205 -17.998 1.00 60.94 169 PRO A CA 1
ATOM 1275 C C . PRO A 1 169 ? 27.308 -0.778 -18.265 1.00 60.94 169 PRO A C 1
ATOM 1277 O O . PRO A 1 169 ? 26.458 -1.613 -18.573 1.00 60.94 169 PRO A O 1
ATOM 1280 N N . GLY A 1 170 ? 27.017 0.525 -18.176 1.00 64.81 170 GLY A N 1
ATOM 1281 C CA . GLY A 1 170 ? 25.689 1.102 -18.412 1.00 64.81 170 GLY A CA 1
ATOM 1282 C C . GLY A 1 170 ? 25.391 1.469 -19.869 1.00 64.81 170 GLY A C 1
ATOM 1283 O O . GLY A 1 170 ? 24.264 1.865 -20.174 1.00 64.81 170 GLY A O 1
ATOM 1284 N N . ALA A 1 171 ? 26.371 1.334 -20.769 1.00 66.62 171 ALA A N 1
ATOM 1285 C CA . ALA A 1 171 ? 26.254 1.751 -22.159 1.00 66.62 171 ALA A CA 1
ATOM 1286 C C . ALA A 1 171 ? 25.184 0.942 -22.904 1.00 66.62 171 ALA A C 1
ATOM 1288 O O . ALA A 1 171 ? 25.325 -0.264 -23.124 1.00 66.62 171 ALA A O 1
ATOM 1289 N N . ARG A 1 172 ? 24.112 1.612 -23.335 1.00 65.00 172 ARG A N 1
ATOM 1290 C CA . ARG A 1 172 ? 23.079 1.003 -24.184 1.00 65.00 172 ARG A CA 1
ATOM 1291 C C . ARG A 1 172 ? 23.053 1.695 -25.535 1.00 65.00 172 ARG A C 1
ATOM 1293 O O . ARG A 1 17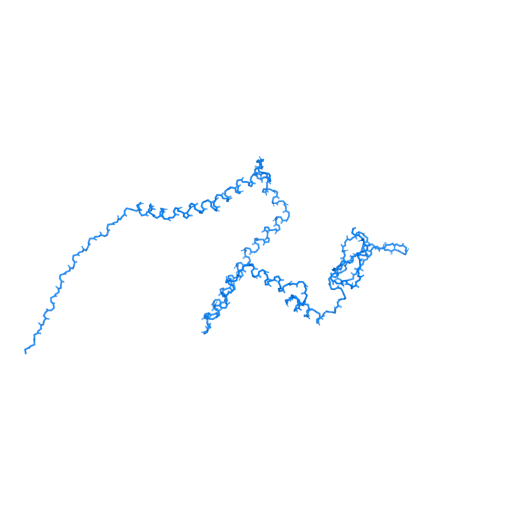2 ? 22.881 2.912 -25.613 1.00 65.00 172 ARG A O 1
ATOM 1300 N N . ALA A 1 173 ? 23.216 0.910 -26.595 1.00 69.12 173 ALA A N 1
ATOM 1301 C CA . ALA A 1 173 ? 22.951 1.379 -27.943 1.00 69.12 173 ALA A CA 1
ATOM 1302 C C . ALA A 1 173 ? 21.455 1.687 -28.077 1.00 69.12 173 ALA A C 1
ATOM 1304 O O . ALA A 1 173 ? 20.605 0.951 -27.569 1.00 69.12 173 ALA A O 1
ATOM 1305 N N . ARG A 1 174 ? 21.126 2.796 -28.737 1.00 67.94 174 ARG A N 1
ATOM 1306 C CA . ARG A 1 174 ? 19.743 3.102 -29.095 1.00 67.94 174 ARG A CA 1
ATOM 1307 C C . ARG A 1 174 ? 19.295 2.162 -30.219 1.00 67.94 174 ARG A C 1
ATOM 1309 O O . ARG A 1 174 ? 19.601 2.398 -31.385 1.00 67.94 174 ARG A O 1
ATOM 1316 N N . ASP A 1 175 ? 18.582 1.104 -29.849 1.00 65.88 175 ASP A N 1
ATOM 1317 C CA . ASP A 1 175 ? 18.060 0.108 -30.787 1.00 65.88 175 ASP A CA 1
ATOM 1318 C C . ASP A 1 175 ? 16.852 0.655 -31.580 1.00 65.88 175 ASP A C 1
ATOM 1320 O O . ASP A 1 175 ? 16.023 1.396 -31.044 1.00 65.88 175 ASP A O 1
ATOM 1324 N N . GLY A 1 176 ? 16.723 0.266 -32.856 1.00 60.97 176 GLY A N 1
ATOM 1325 C CA . GLY A 1 176 ? 15.512 0.511 -33.658 1.00 60.97 176 GLY A CA 1
ATOM 1326 C C . GLY A 1 176 ? 15.439 1.847 -34.407 1.00 60.97 176 GLY A C 1
ATOM 1327 O O . GLY A 1 176 ? 14.352 2.260 -34.803 1.00 60.97 176 GLY A O 1
ATOM 1328 N N . GLN A 1 177 ? 16.565 2.530 -34.621 1.00 65.94 177 GLN A N 1
ATOM 1329 C CA . GLN A 1 177 ? 16.615 3.672 -35.539 1.00 65.94 177 GLN A CA 1
ATOM 1330 C C . GLN A 1 177 ? 16.571 3.172 -36.995 1.00 65.94 177 GLN A C 1
ATOM 1332 O O . GLN A 1 177 ? 17.280 2.223 -37.335 1.00 65.94 177 GLN A O 1
ATOM 1337 N N . GLU A 1 178 ? 15.736 3.768 -37.854 1.00 59.44 178 GLU A N 1
ATOM 1338 C CA . GLU A 1 178 ? 15.633 3.375 -39.270 1.00 59.44 178 GLU A CA 1
ATOM 1339 C C . GLU A 1 178 ? 17.006 3.475 -39.962 1.00 59.44 178 GLU A C 1
ATOM 1341 O O . GLU A 1 178 ? 17.682 4.499 -39.875 1.00 59.44 178 GLU A O 1
ATOM 1346 N N . GLY A 1 179 ? 17.450 2.381 -40.596 1.00 61.25 179 GLY A N 1
ATOM 1347 C CA . GLY A 1 179 ? 18.789 2.268 -41.199 1.00 61.25 179 GLY A CA 1
ATOM 1348 C C . GLY A 1 179 ? 19.941 2.000 -40.214 1.00 61.25 179 GLY A C 1
ATOM 1349 O O . GLY A 1 179 ? 21.096 1.940 -40.633 1.00 61.25 179 GLY A O 1
ATOM 1350 N N . GLY A 1 180 ? 19.650 1.834 -38.920 1.00 70.31 180 GLY A N 1
ATOM 1351 C CA . GLY A 1 180 ? 20.634 1.594 -37.864 1.00 70.31 180 GLY A CA 1
ATOM 1352 C C . GLY A 1 180 ? 20.987 0.121 -37.625 1.00 70.31 180 GLY A C 1
ATOM 1353 O O . GLY A 1 180 ? 20.608 -0.791 -38.370 1.00 70.31 180 GLY A O 1
ATOM 1354 N N . LEU A 1 181 ? 21.742 -0.107 -36.549 1.00 74.44 181 LEU A N 1
ATOM 1355 C CA . LEU A 1 181 ? 22.151 -1.435 -36.100 1.00 74.44 181 LEU A CA 1
ATOM 1356 C C . LEU A 1 181 ? 21.007 -2.159 -35.371 1.00 74.44 181 LEU A C 1
ATOM 1358 O O . LEU A 1 181 ? 20.300 -1.578 -34.551 1.00 74.44 181 LEU A O 1
ATOM 1362 N N . VAL A 1 182 ? 20.866 -3.452 -35.648 1.00 75.81 182 VAL A N 1
ATOM 1363 C CA . VAL A 1 182 ? 19.946 -4.383 -34.995 1.00 75.81 182 VAL A CA 1
ATOM 1364 C C . VAL A 1 182 ? 20.763 -5.368 -34.171 1.00 75.81 182 VAL A C 1
ATOM 1366 O O . VAL A 1 182 ? 21.706 -5.986 -34.675 1.00 75.81 182 VAL A O 1
ATOM 1369 N N . LYS A 1 183 ? 20.394 -5.525 -32.900 1.00 75.81 183 LYS A N 1
ATOM 1370 C CA . LYS A 1 183 ? 21.035 -6.469 -31.986 1.00 75.81 183 LYS A CA 1
ATOM 1371 C C . LYS A 1 183 ? 20.564 -7.902 -32.264 1.00 75.81 183 LYS A C 1
ATOM 1373 O O . LYS A 1 183 ? 19.376 -8.205 -32.178 1.00 75.81 183 LYS A O 1
ATOM 1378 N N . GLY A 1 184 ? 21.502 -8.783 -32.593 1.00 73.56 184 GLY A N 1
ATOM 1379 C CA . GLY A 1 184 ? 21.300 -10.220 -32.734 1.00 73.56 184 GLY A CA 1
ATOM 1380 C C . GLY A 1 184 ? 21.153 -10.921 -31.382 1.00 73.56 184 GLY A C 1
ATOM 1381 O O . GLY A 1 184 ? 21.607 -10.430 -30.348 1.00 73.56 184 GLY A O 1
ATOM 1382 N N . ALA A 1 185 ? 20.530 -12.102 -31.387 1.00 72.56 185 ALA A N 1
ATOM 1383 C CA . ALA A 1 185 ? 20.348 -12.928 -30.186 1.00 72.56 185 ALA A CA 1
ATOM 1384 C C . ALA A 1 185 ? 21.678 -13.412 -29.570 1.00 72.56 185 ALA A C 1
ATOM 1386 O O . ALA A 1 185 ? 21.728 -13.762 -28.396 1.00 72.56 185 ALA A O 1
ATOM 1387 N N . ASP A 1 186 ? 22.748 -13.403 -30.364 1.00 74.56 186 ASP A N 1
ATOM 1388 C CA . ASP A 1 186 ? 24.134 -13.707 -30.001 1.00 74.56 186 ASP A CA 1
ATOM 1389 C C . ASP A 1 186 ? 24.900 -12.491 -29.441 1.00 74.56 186 ASP A C 1
ATOM 1391 O O . ASP A 1 186 ? 26.078 -12.599 -29.114 1.00 74.56 186 ASP A O 1
ATOM 1395 N N . GLY A 1 187 ? 24.254 -11.324 -29.340 1.00 69.44 187 GLY A N 1
ATOM 1396 C CA . GLY A 1 187 ? 24.883 -10.074 -28.909 1.00 69.44 187 GLY A CA 1
ATOM 1397 C C . GLY A 1 187 ? 25.652 -9.339 -30.011 1.00 69.44 187 GLY A C 1
ATOM 1398 O O . GLY A 1 187 ? 26.188 -8.264 -29.743 1.00 69.44 187 GLY A O 1
ATOM 1399 N N . SER A 1 188 ? 25.685 -9.866 -31.242 1.00 75.81 188 SER A N 1
ATOM 1400 C CA . SER A 1 188 ? 26.256 -9.160 -32.395 1.00 75.81 188 SER A CA 1
ATOM 1401 C C . SER A 1 188 ? 25.358 -7.999 -32.834 1.00 75.81 188 SER A C 1
ATOM 1403 O O . SER A 1 188 ? 24.144 -8.044 -32.653 1.00 75.81 188 SER A O 1
ATOM 1405 N N . TYR A 1 189 ? 25.929 -6.958 -33.438 1.00 75.00 189 TYR A N 1
ATOM 1406 C CA . TYR A 1 189 ? 25.157 -5.896 -34.090 1.00 75.00 189 TYR A CA 1
ATOM 1407 C C . TYR A 1 189 ? 25.258 -6.060 -35.606 1.00 75.00 189 TYR A C 1
ATOM 1409 O O . TYR A 1 189 ? 26.351 -6.229 -36.144 1.00 75.00 189 TYR A O 1
ATOM 1417 N N . ARG A 1 190 ? 24.118 -6.030 -36.301 1.00 81.19 190 ARG A N 1
ATOM 1418 C CA . ARG A 1 190 ? 24.026 -6.167 -37.764 1.00 81.19 190 ARG A CA 1
ATOM 1419 C C . ARG A 1 190 ? 23.302 -4.965 -38.346 1.00 81.19 190 ARG A C 1
ATOM 1421 O O . ARG A 1 190 ? 22.439 -4.402 -37.684 1.00 81.19 190 ARG A O 1
ATOM 1428 N N . THR A 1 191 ? 23.620 -4.560 -39.568 1.00 78.56 191 THR A N 1
ATOM 1429 C CA . THR A 1 191 ? 22.846 -3.509 -40.239 1.00 78.56 191 THR A CA 1
ATOM 1430 C C . THR A 1 191 ? 21.442 -4.028 -40.547 1.00 78.56 191 THR A C 1
ATOM 1432 O O . THR A 1 191 ? 21.274 -5.175 -40.962 1.00 78.56 191 THR A O 1
ATOM 1435 N N . GLY A 1 192 ? 20.417 -3.198 -40.334 1.00 72.38 192 GLY A N 1
ATOM 1436 C CA . GLY A 1 192 ? 19.038 -3.566 -40.679 1.00 72.38 192 GLY A CA 1
ATOM 1437 C C . GLY A 1 192 ? 18.805 -3.744 -42.188 1.00 72.38 192 GLY A C 1
ATOM 1438 O O . GLY A 1 192 ? 17.851 -4.408 -42.584 1.00 72.38 192 GLY A O 1
ATOM 1439 N N . ALA A 1 193 ? 19.688 -3.185 -43.023 1.00 71.75 193 ALA A N 1
ATOM 1440 C CA . ALA A 1 193 ? 19.670 -3.280 -44.481 1.00 71.75 193 ALA A CA 1
ATOM 1441 C C . ALA A 1 193 ? 21.048 -3.696 -45.033 1.00 71.75 193 ALA A C 1
ATOM 1443 O O . ALA A 1 193 ? 22.075 -3.496 -44.378 1.00 71.75 193 ALA A O 1
ATOM 1444 N N . GLY A 1 194 ? 21.073 -4.279 -46.236 1.00 78.19 194 GLY A N 1
ATOM 1445 C CA . GLY A 1 194 ? 22.316 -4.554 -46.963 1.00 78.19 194 GLY A CA 1
ATOM 1446 C C . GLY A 1 194 ? 22.955 -3.250 -47.439 1.00 78.19 194 GLY A C 1
ATOM 1447 O O . GLY A 1 194 ? 22.257 -2.395 -47.974 1.00 78.19 194 GLY A O 1
ATOM 1448 N N . VAL A 1 195 ? 24.261 -3.100 -47.226 1.00 79.88 195 VAL A N 1
ATOM 1449 C CA . VAL A 1 195 ? 25.018 -1.873 -47.521 1.00 79.88 195 VAL A CA 1
ATOM 1450 C C . VAL A 1 195 ? 26.140 -2.170 -48.514 1.00 79.88 195 VAL A C 1
ATOM 1452 O O . VAL A 1 195 ? 26.757 -3.235 -48.453 1.00 79.88 195 VAL A O 1
ATOM 1455 N N . SER A 1 196 ? 26.385 -1.245 -49.439 1.00 85.38 196 SER A N 1
ATOM 1456 C CA . SER A 1 196 ? 27.424 -1.312 -50.471 1.00 85.38 196 SER A CA 1
ATOM 1457 C C . SER A 1 196 ? 28.533 -0.286 -50.219 1.00 85.38 196 SER A C 1
ATOM 1459 O O . SER A 1 196 ? 28.388 0.646 -49.429 1.00 85.38 196 SER A O 1
ATOM 1461 N N . ALA A 1 197 ? 29.677 -0.453 -50.888 1.00 84.00 197 ALA A N 1
ATOM 1462 C CA . ALA A 1 197 ? 30.788 0.488 -50.774 1.00 84.00 197 ALA A CA 1
ATOM 1463 C C . ALA A 1 197 ? 30.362 1.893 -51.243 1.00 84.00 197 ALA A C 1
ATOM 1465 O O . ALA A 1 197 ? 30.018 2.076 -52.409 1.00 84.00 197 ALA A O 1
ATOM 1466 N N . GLY A 1 198 ? 30.407 2.866 -50.329 1.00 83.50 198 GLY A N 1
ATOM 1467 C CA . GLY A 1 198 ? 29.948 4.242 -50.555 1.00 83.50 198 GLY A CA 1
ATOM 1468 C C . GLY A 1 198 ? 28.692 4.624 -49.766 1.00 83.50 198 GLY A C 1
ATOM 1469 O O . GLY A 1 198 ? 28.415 5.815 -49.635 1.00 83.50 198 GLY A O 1
ATOM 1470 N N . ASP A 1 199 ? 27.983 3.652 -49.187 1.00 79.88 199 ASP A N 1
ATOM 1471 C CA . ASP A 1 199 ? 26.813 3.914 -48.349 1.00 79.88 199 ASP A CA 1
ATOM 1472 C C . ASP A 1 199 ? 27.222 4.386 -46.945 1.00 79.88 199 ASP A C 1
ATOM 1474 O O . ASP A 1 199 ? 28.210 3.925 -46.366 1.00 79.88 199 ASP A O 1
ATOM 1478 N N . THR A 1 200 ? 26.440 5.299 -46.367 1.00 76.38 200 THR A N 1
ATOM 1479 C CA . THR A 1 200 ? 26.608 5.751 -44.983 1.00 76.38 200 THR A CA 1
ATOM 1480 C C . THR A 1 200 ? 25.691 4.964 -44.051 1.00 76.38 200 THR A C 1
ATOM 1482 O O . THR A 1 200 ? 24.504 4.786 -44.315 1.00 76.38 200 THR A O 1
ATOM 1485 N N . VAL A 1 201 ? 26.241 4.496 -42.929 1.00 73.12 201 VAL A N 1
ATOM 1486 C CA . VAL A 1 201 ? 25.493 3.764 -41.899 1.00 73.12 201 VAL A CA 1
ATOM 1487 C C . VAL A 1 201 ? 25.576 4.529 -40.591 1.00 73.12 201 VAL A C 1
ATOM 1489 O O . VAL A 1 201 ? 26.666 4.850 -40.117 1.00 73.12 201 VAL A O 1
ATOM 1492 N N . ALA A 1 202 ? 24.421 4.801 -39.988 1.00 71.25 202 ALA A N 1
ATOM 1493 C CA . ALA A 1 202 ? 24.365 5.388 -38.661 1.00 71.25 202 ALA A CA 1
ATOM 1494 C C . ALA A 1 202 ? 24.719 4.318 -37.619 1.00 71.25 202 ALA A C 1
ATOM 1496 O O . ALA A 1 202 ? 23.926 3.418 -37.329 1.00 71.25 202 ALA A O 1
ATOM 1497 N N . LEU A 1 203 ? 25.913 4.424 -37.036 1.00 69.38 203 LEU A N 1
ATOM 1498 C CA . LEU A 1 203 ? 26.227 3.719 -35.799 1.00 69.38 203 LEU A CA 1
ATOM 1499 C C . LEU A 1 203 ? 25.301 4.299 -34.723 1.00 69.38 203 LEU A C 1
ATOM 1501 O O . LEU A 1 203 ? 25.336 5.501 -34.462 1.00 69.38 203 LEU A O 1
ATOM 1505 N N . GLY A 1 204 ? 24.404 3.472 -34.179 1.00 67.88 204 GLY A N 1
ATOM 1506 C CA . GLY A 1 204 ? 23.444 3.914 -33.169 1.00 67.88 204 GLY A CA 1
ATOM 1507 C C . GLY A 1 204 ? 24.168 4.636 -32.034 1.00 67.88 204 GLY A C 1
ATOM 1508 O O . GLY A 1 204 ? 25.197 4.162 -31.555 1.00 67.88 204 GLY A O 1
ATOM 1509 N N . LEU A 1 205 ? 23.651 5.796 -31.622 1.00 69.00 205 LEU A N 1
ATOM 1510 C CA . LEU A 1 205 ? 24.228 6.529 -30.500 1.00 69.00 205 LEU A CA 1
ATOM 1511 C C . LEU A 1 205 ? 24.159 5.645 -29.251 1.00 69.00 205 LEU A C 1
ATOM 1513 O O . LEU A 1 205 ? 23.104 5.094 -28.919 1.00 69.00 205 LEU A O 1
ATOM 1517 N N . VAL A 1 206 ? 25.297 5.497 -28.581 1.00 71.50 206 VAL A N 1
ATOM 1518 C CA . VAL A 1 206 ? 25.403 4.769 -27.320 1.00 71.50 206 VAL A CA 1
ATOM 1519 C C . VAL A 1 206 ? 25.240 5.782 -26.198 1.00 71.50 206 VAL A C 1
ATOM 1521 O O . VAL A 1 206 ? 26.038 6.707 -26.069 1.00 71.50 206 VAL A O 1
ATOM 1524 N N . GLY A 1 207 ? 24.179 5.629 -25.410 1.00 70.19 207 GLY A N 1
ATOM 1525 C CA . GLY A 1 207 ? 23.990 6.436 -24.212 1.00 70.19 207 GLY A CA 1
ATOM 1526 C C . GLY A 1 207 ? 24.925 5.939 -23.118 1.00 70.19 207 GLY A C 1
ATOM 1527 O O . GLY A 1 207 ? 24.820 4.779 -22.720 1.00 70.19 207 GLY A O 1
ATOM 1528 N N . VAL A 1 208 ? 25.818 6.806 -22.650 1.00 69.38 208 VAL A N 1
ATOM 1529 C CA . VAL A 1 208 ? 26.692 6.579 -21.491 1.00 69.38 208 VAL A CA 1
ATOM 1530 C C . VAL A 1 208 ? 26.244 7.529 -20.382 1.00 69.38 208 VAL A C 1
ATOM 1532 O O . VAL A 1 208 ? 25.853 8.663 -20.671 1.00 69.38 208 VAL A O 1
ATOM 1535 N N . ALA A 1 209 ? 26.225 7.065 -19.130 1.00 70.88 209 ALA A N 1
ATOM 1536 C CA . ALA A 1 209 ? 25.858 7.926 -18.013 1.00 70.88 209 ALA A CA 1
ATOM 1537 C C . ALA A 1 209 ? 26.912 9.040 -17.852 1.00 70.88 209 ALA A C 1
ATOM 1539 O O . ALA A 1 209 ? 28.099 8.767 -18.030 1.00 70.88 209 ALA A O 1
ATOM 1540 N N . PRO A 1 210 ? 26.523 10.282 -17.512 1.00 69.62 210 PRO A N 1
ATOM 1541 C CA . PRO A 1 210 ? 27.479 11.375 -17.329 1.00 69.62 210 PRO A CA 1
ATOM 1542 C C . PRO A 1 210 ? 28.580 11.066 -16.306 1.00 69.62 210 PRO A C 1
ATOM 1544 O O . PRO A 1 210 ? 29.711 11.502 -16.486 1.00 69.62 210 PRO A O 1
ATOM 1547 N N . ASP A 1 211 ? 28.255 10.276 -15.279 1.00 70.81 211 ASP A N 1
ATOM 1548 C CA . ASP A 1 211 ? 29.184 9.872 -14.219 1.00 70.81 211 ASP A CA 1
ATOM 1549 C C . ASP A 1 211 ? 30.256 8.870 -14.700 1.00 70.81 211 ASP A C 1
ATOM 1551 O O . ASP A 1 211 ? 31.310 8.759 -14.078 1.00 70.81 211 ASP A O 1
ATOM 1555 N N . ASP A 1 212 ? 30.026 8.184 -15.829 1.00 71.56 212 ASP A N 1
ATOM 1556 C CA . ASP A 1 212 ? 30.971 7.233 -16.438 1.00 71.56 212 ASP A CA 1
ATOM 1557 C C . ASP A 1 212 ? 31.947 7.918 -17.423 1.00 71.56 212 ASP A C 1
ATOM 1559 O O . ASP A 1 212 ? 32.801 7.261 -18.028 1.00 71.56 212 ASP A O 1
ATOM 1563 N N . LEU A 1 213 ? 31.810 9.231 -17.656 1.00 74.12 213 LEU A N 1
ATOM 1564 C CA . LEU A 1 213 ? 32.650 9.964 -18.604 1.00 74.12 213 LEU A CA 1
ATOM 1565 C C . LEU A 1 213 ? 33.993 10.384 -17.974 1.00 74.12 213 LEU A C 1
ATOM 1567 O O . LEU A 1 213 ? 34.040 10.778 -16.808 1.00 74.12 213 LEU A O 1
ATOM 1571 N N . PRO A 1 214 ? 35.101 10.370 -18.741 1.00 77.81 214 PRO A N 1
ATOM 1572 C CA . PRO A 1 214 ? 36.389 10.877 -18.272 1.00 77.81 214 PRO A CA 1
ATOM 1573 C C . PRO A 1 214 ? 36.317 12.340 -17.806 1.00 77.81 214 PRO A C 1
ATOM 1575 O O . PRO A 1 214 ? 35.535 13.148 -18.320 1.00 77.81 214 PRO A O 1
ATOM 1578 N N . SER A 1 215 ? 37.186 12.724 -16.872 1.00 75.56 215 SER A N 1
ATOM 1579 C CA . SER A 1 215 ? 37.314 14.125 -16.463 1.00 75.56 215 SER A CA 1
ATOM 1580 C C . SER A 1 215 ? 37.763 14.998 -17.646 1.00 75.56 215 SER A C 1
ATOM 1582 O O . SER A 1 215 ? 38.728 14.681 -18.339 1.00 75.56 215 SER A O 1
ATOM 1584 N N . GLY A 1 216 ? 37.043 16.100 -17.888 1.00 78.25 216 GLY A N 1
ATOM 1585 C CA . GLY A 1 216 ? 37.282 17.006 -19.022 1.00 78.25 216 GLY A CA 1
ATOM 1586 C C . GLY A 1 216 ? 36.396 16.766 -20.250 1.00 78.25 216 GLY A C 1
ATOM 1587 O O . GLY A 1 216 ? 36.629 17.379 -21.289 1.00 78.25 216 GLY A O 1
ATOM 1588 N N . THR A 1 217 ? 35.384 15.898 -20.152 1.00 77.31 217 THR A N 1
ATOM 1589 C CA . THR A 1 217 ? 34.398 15.722 -21.228 1.00 77.31 217 THR A CA 1
ATOM 1590 C C . THR A 1 217 ? 33.369 16.856 -21.197 1.00 77.31 217 THR A C 1
ATOM 1592 O O . THR A 1 217 ? 32.698 17.055 -20.187 1.00 77.31 217 THR A O 1
ATOM 1595 N N . GLU A 1 218 ? 33.225 17.592 -22.299 1.00 72.44 218 GLU A N 1
ATOM 1596 C CA . GLU A 1 218 ? 32.227 18.660 -22.452 1.00 72.44 218 GLU A CA 1
ATOM 1597 C C . GLU A 1 218 ? 31.107 18.237 -23.412 1.00 72.44 218 GLU A C 1
ATOM 1599 O O . GLU A 1 218 ? 31.305 17.411 -24.308 1.00 72.44 218 GLU A O 1
ATOM 1604 N N . SER A 1 219 ? 29.908 18.799 -23.226 1.00 71.25 219 SER A N 1
ATOM 1605 C CA . SER A 1 219 ? 28.793 18.565 -24.145 1.00 71.25 219 SER A CA 1
ATOM 1606 C C . SER A 1 219 ? 29.142 19.113 -25.527 1.00 71.25 219 SER A C 1
ATOM 1608 O O . SER A 1 219 ? 29.406 20.303 -25.681 1.00 71.25 219 SER A O 1
ATOM 1610 N N . ALA A 1 220 ? 29.086 18.254 -26.546 1.00 65.94 220 ALA A N 1
ATOM 1611 C CA . ALA A 1 220 ? 29.326 18.654 -27.934 1.00 65.94 220 ALA A CA 1
ATOM 1612 C C . ALA A 1 220 ? 28.308 19.696 -28.441 1.00 65.94 220 ALA A C 1
ATOM 1614 O O . ALA A 1 220 ? 28.591 20.426 -29.389 1.00 65.94 220 ALA A O 1
ATOM 1615 N N . TYR A 1 221 ? 27.139 19.782 -27.799 1.00 60.19 221 TYR A N 1
ATOM 1616 C CA . TYR A 1 221 ? 26.171 20.851 -28.007 1.00 60.19 221 TYR A CA 1
ATOM 1617 C C . TYR A 1 221 ? 26.177 21.762 -26.777 1.00 60.19 221 TYR A C 1
ATOM 1619 O O . TYR A 1 221 ? 25.824 21.325 -25.678 1.00 60.19 221 TYR A O 1
ATOM 1627 N N . GLY A 1 222 ? 26.608 23.012 -26.960 1.00 54.00 222 GLY A N 1
ATOM 1628 C CA . GLY A 1 222 ? 26.413 24.066 -25.965 1.00 54.00 222 GLY A CA 1
ATOM 1629 C C . GLY A 1 222 ? 24.927 24.196 -25.626 1.00 54.00 222 GLY A C 1
ATOM 1630 O O . GLY A 1 222 ? 24.083 24.004 -26.504 1.00 54.00 222 GLY A O 1
ATOM 1631 N N . ALA A 1 223 ? 24.639 24.441 -24.348 1.00 44.09 223 ALA A N 1
ATOM 1632 C CA . ALA A 1 223 ? 23.285 24.586 -23.816 1.00 44.09 223 ALA A CA 1
ATOM 1633 C C . ALA A 1 223 ? 22.463 25.669 -24.535 1.00 44.09 223 ALA A C 1
ATOM 1635 O O . ALA A 1 223 ? 23.056 26.705 -24.919 1.00 44.09 223 ALA A O 1
#

Secondary structure (DSSP, 8-state):
-------PPPPPPPPPPPP----HHHHHHHHHHHHHHHHHHHIIIIIHHHHHHHHHTTB-TTSSSB-TTHHHHHHTT-HHHHHHHHHHHHHHHHHHHHHHHHHHHHHHHHHTSTTHHHHHHHHHGGGGS-HHHHHHHHHHHT-SSTTT-HHHHHHHHHHHTTSPPPSSTT-EE-TT-TTSEEE-TTS-EEESS---TT-----PPEE--GGGSPTT---SS--

Radius of gyration: 36.48 Å; chains: 1; bounding box: 73×61×130 Å